Protein AF-A0ABD4B398-F1 (afdb_monomer)

Solvent-accessible surface area (backbone atoms only — not comparable to full-atom values): 11858 Å² total; per-residue (Å²): 134,84,81,81,88,72,76,94,78,77,82,81,67,56,92,34,20,78,73,50,40,63,36,52,53,45,56,73,66,62,52,72,80,24,42,66,38,89,63,76,64,27,59,53,45,55,54,50,56,40,50,41,48,70,75,64,51,57,75,93,76,59,90,63,81,40,45,27,72,65,29,47,50,45,42,63,38,61,32,43,52,38,58,68,44,46,43,23,77,34,45,26,25,38,70,78,73,45,78,38,62,34,34,22,57,55,55,64,47,49,70,50,52,84,50,57,64,42,53,19,44,79,49,72,52,98,75,50,40,29,33,40,30,51,66,94,43,56,86,89,40,78,49,38,58,64,38,30,26,44,67,58,66,78,58,42,50,58,40,62,80,26,60,93,37,64,58,54,36,50,49,49,43,60,74,63,46,48,30,30,46,34,46,40,74,51,62,90,39,82,48,68,37,33,42,30,48,38,62,68,5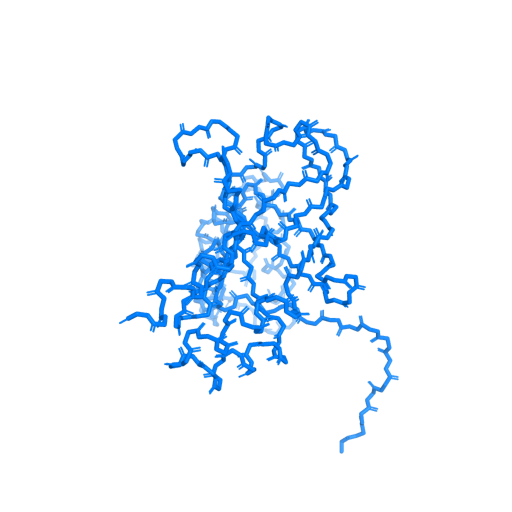9,53,53,50,54,41,58,65,72,75,109

Organism: NCBI:txid1334628

Secondary structure (DSSP, 8-state):
------S--PPPP-TT-TTTHHHHHHHHT--GGGBSS-SHHHHHHHHHHHHHHHHT--GGG---SSB-HHHHHHIIIIIHHHHHH--EEEEEEETTTEEEEEEESSPPPGGGGSSSEEEEEEEE-TT--EEEEESSS-TTSTT---EEEPPPHHHHHHHHHTTT-HHHHHHHHHHH-SEEEEEEEETTEEEEEEEEE-HHHHHHHHHHH--

Foldseek 3Di:
DDDPPDDDDDDFDCCQFPLCPLLVVLVVVCDPLQFPDDDPVLVVLLVVLLVCLLVPHDLVPRDDPGTDPVNNCSSNPRNSVSVLQFQDWWWKAFVVHHIKIWTDRHAQQLLLPPDQEFAWDWDADPSQWIWTWGDPDDPPDSNTDITIIGDDPVLVVQCNVCVVPQLSNLVSCVVGRQKIWIFDQHPNDTDIGIHGHDPVVSVVSNVVRVD

Mean predicted aligned error: 7.4 Å

pLDDT: mean 85.11, std 10.86, range [30.45, 96.0]

Radius of gyration: 20.44 Å; Cα contacts (8 Å, |Δi|>4): 344; chains: 1; bounding box: 50×48×49 Å

Nearest PDB structures (foldseek):
  7bmw-assembly1_A  TM=2.659E-01  e=2.415E+00  Thermochaetoides thermophila DSM 1495
  6bge-assembly1_A  TM=1.948E-01  e=9.190E-01  Helicobacter pylori
  6asq-assembly1_A  TM=1.329E-01  e=9.190E-01  Canis lupus familiaris
  6aom-assembly1_A  TM=1.346E-01  e=1.717E+00  Canis lupus familiaris
  4nh9-assembly1_A  TM=1.236E-01  e=3.208E+00  Homo sapiens

Sequence (211 aa):
MEYAIAHQVFLIQYESVPAIQPLINAILTFDEDCINLRGRAAISAARSYYRDRLSGLPDDEIETDELTLRGRELLSGSISETCRSIGGSYFGMLQGQWPLHLLRREPLPPTAFMEDTIQCEVHGNNFGEWSFSPVDVRRDSDGWFELEFSLPTSIAELVSDSWEDPVAVANIKQQHFSYIDLTGIIGGIRRSVRLELNRQWIEEYIRRRRR

Structure (mmCIF, N/CA/C/O backbone):
data_AF-A0ABD4B398-F1
#
_entry.id   AF-A0ABD4B398-F1
#
loop_
_atom_site.group_PDB
_atom_site.id
_atom_site.type_symbol
_atom_site.label_atom_id
_atom_site.label_alt_id
_atom_site.label_comp_id
_atom_site.label_asym_id
_atom_site.label_entity_id
_atom_site.label_seq_id
_atom_site.pdbx_PDB_ins_code
_atom_site.Cartn_x
_atom_site.Cartn_y
_atom_site.Cartn_z
_atom_site.occupancy
_atom_site.B_iso_or_equiv
_atom_site.auth_seq_id
_atom_site.auth_comp_id
_atom_site.auth_asym_id
_atom_site.auth_atom_id
_atom_site.pdbx_PDB_model_num
ATOM 1 N N . MET A 1 1 ? 12.587 -32.426 -2.549 1.00 34.22 1 MET A N 1
ATOM 2 C CA . MET A 1 1 ? 13.018 -31.029 -2.742 1.00 34.22 1 MET A CA 1
ATOM 3 C C . MET A 1 1 ? 13.238 -30.487 -1.342 1.00 34.22 1 MET A C 1
ATOM 5 O O . MET A 1 1 ? 12.278 -30.361 -0.596 1.00 34.22 1 MET A O 1
ATOM 9 N N . GLU A 1 2 ? 14.499 -30.413 -0.925 1.00 30.45 2 GLU A N 1
ATOM 10 C CA . GLU A 1 2 ? 14.890 -30.061 0.442 1.00 30.45 2 GLU A CA 1
ATOM 11 C C . GLU A 1 2 ? 14.591 -28.584 0.702 1.00 30.45 2 GLU A C 1
ATOM 13 O O . GLU A 1 2 ? 15.004 -27.708 -0.057 1.00 30.45 2 GLU A O 1
ATOM 18 N N . TYR A 1 3 ? 13.824 -28.330 1.759 1.00 34.78 3 TYR A N 1
ATOM 19 C CA . TYR A 1 3 ? 13.490 -26.996 2.233 1.00 34.78 3 TYR A CA 1
ATOM 20 C C . TYR A 1 3 ? 14.757 -26.296 2.732 1.00 34.78 3 TYR A C 1
ATOM 22 O O . TYR A 1 3 ? 15.377 -26.730 3.703 1.00 34.78 3 TYR A O 1
ATOM 30 N N . ALA A 1 4 ? 15.121 -25.186 2.094 1.00 37.56 4 ALA A N 1
ATOM 31 C CA . ALA A 1 4 ? 16.113 -24.267 2.627 1.00 37.56 4 ALA A CA 1
ATOM 32 C C . ALA A 1 4 ? 15.479 -23.465 3.773 1.00 37.56 4 ALA A C 1
ATOM 34 O O . ALA A 1 4 ? 14.799 -22.463 3.561 1.00 37.56 4 ALA A O 1
ATOM 35 N N . ILE A 1 5 ? 15.705 -23.920 5.003 1.00 40.69 5 ILE A N 1
ATOM 36 C CA . ILE A 1 5 ? 15.576 -23.085 6.196 1.00 40.69 5 ILE A CA 1
ATOM 37 C C . ILE A 1 5 ? 16.759 -22.109 6.171 1.00 40.69 5 ILE A C 1
ATOM 39 O O . ILE A 1 5 ? 17.877 -22.480 6.522 1.00 40.69 5 ILE A O 1
ATOM 43 N N . ALA A 1 6 ? 16.531 -20.872 5.725 1.00 39.03 6 ALA A N 1
ATOM 44 C CA . ALA A 1 6 ? 17.485 -19.776 5.879 1.00 39.03 6 ALA A CA 1
ATOM 45 C C . ALA A 1 6 ? 16.771 -18.413 5.868 1.00 39.03 6 ALA A C 1
ATOM 47 O O . ALA A 1 6 ? 16.433 -17.899 4.808 1.00 39.03 6 ALA A O 1
ATOM 48 N N . HIS A 1 7 ? 16.662 -17.817 7.063 1.00 46.25 7 HIS A N 1
ATOM 49 C CA . HIS A 1 7 ? 16.305 -16.420 7.351 1.00 46.25 7 HIS A CA 1
ATOM 50 C C . HIS A 1 7 ? 14.858 -16.022 7.019 1.00 46.25 7 HIS A C 1
ATOM 52 O O . HIS A 1 7 ? 14.254 -16.515 6.079 1.00 46.25 7 HIS A O 1
ATOM 58 N N . GLN A 1 8 ? 14.274 -15.151 7.842 1.00 55.31 8 GLN A N 1
ATOM 59 C CA . GLN A 1 8 ? 12.890 -14.673 7.747 1.00 55.31 8 GLN A CA 1
ATOM 60 C C . GLN A 1 8 ? 12.659 -13.839 6.469 1.00 55.31 8 GLN A C 1
ATOM 62 O O . GLN A 1 8 ? 12.528 -12.619 6.516 1.00 55.31 8 GLN A O 1
ATOM 67 N N . VAL A 1 9 ? 12.653 -14.489 5.306 1.00 61.25 9 VAL A N 1
ATOM 68 C CA . VAL A 1 9 ? 12.272 -13.886 4.031 1.00 61.25 9 VAL A CA 1
ATOM 69 C C . VAL A 1 9 ? 10.751 -13.875 3.984 1.00 61.25 9 VAL A C 1
ATOM 71 O O . VAL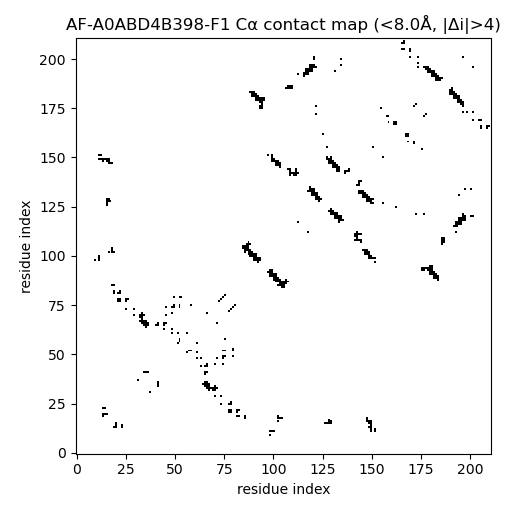 A 1 9 ? 10.117 -14.892 3.714 1.00 61.25 9 VAL A O 1
ATOM 74 N N . PHE A 1 10 ? 10.164 -12.722 4.278 1.00 63.75 10 PHE A N 1
ATOM 75 C CA . PHE A 1 10 ? 8.740 -12.503 4.077 1.00 63.75 10 PHE A CA 1
ATOM 76 C C . PHE A 1 10 ? 8.505 -12.044 2.639 1.00 63.75 10 PHE A C 1
ATOM 78 O O . PHE A 1 10 ? 9.066 -11.041 2.197 1.00 63.75 10 PHE A O 1
ATOM 85 N N . LEU A 1 11 ? 7.681 -12.788 1.905 1.00 70.69 11 LEU A N 1
ATOM 86 C CA . LEU A 1 11 ? 7.202 -12.377 0.591 1.00 70.69 11 LEU A CA 1
ATOM 87 C C . LEU A 1 11 ? 5.911 -11.583 0.786 1.00 70.69 11 LEU A C 1
ATOM 89 O O . LEU A 1 11 ? 4.923 -12.120 1.278 1.00 70.69 11 LEU A O 1
ATOM 93 N N . ILE A 1 12 ? 5.936 -10.303 0.418 1.00 77.62 12 ILE A N 1
ATOM 94 C CA . ILE A 1 12 ? 4.743 -9.455 0.405 1.00 77.62 12 ILE A CA 1
ATOM 95 C C . ILE A 1 12 ? 4.074 -9.628 -0.957 1.00 77.62 12 ILE A C 1
ATOM 97 O O . ILE A 1 12 ? 4.711 -9.427 -1.993 1.00 77.62 12 ILE A O 1
ATOM 101 N N . GLN A 1 13 ? 2.810 -10.037 -0.945 1.00 79.12 13 GLN A N 1
ATOM 102 C CA . GLN A 1 13 ? 1.991 -10.162 -2.145 1.00 79.12 13 GLN A CA 1
ATOM 103 C C . GLN A 1 13 ? 1.316 -8.823 -2.447 1.00 79.12 13 GLN A C 1
ATOM 105 O O . GLN A 1 13 ? 1.008 -8.061 -1.544 1.00 79.12 13 GLN A O 1
ATOM 110 N N . TYR A 1 14 ? 1.091 -8.522 -3.722 1.00 83.44 14 TYR A N 1
ATOM 111 C CA . TYR A 1 14 ? 0.534 -7.230 -4.140 1.00 83.44 14 TYR A CA 1
ATOM 112 C C . TYR A 1 14 ? -0.729 -7.364 -4.998 1.00 83.44 14 TYR A C 1
ATOM 114 O O . TYR A 1 14 ? -1.287 -6.356 -5.413 1.00 83.44 14 TYR A O 1
ATOM 122 N N . GLU A 1 15 ? -1.178 -8.596 -5.252 1.00 79.12 15 GLU A N 1
ATOM 123 C CA . GLU A 1 15 ? -2.251 -8.923 -6.204 1.00 79.12 15 GLU A CA 1
ATOM 124 C C . GLU A 1 15 ? -3.599 -8.266 -5.877 1.00 79.12 15 GLU A C 1
ATOM 126 O O . GLU A 1 15 ? -4.378 -7.993 -6.781 1.00 79.12 15 GLU A O 1
ATOM 131 N N . SER A 1 16 ? -3.854 -7.968 -4.603 1.00 82.06 16 SER A N 1
ATOM 132 C CA . SER A 1 16 ? -5.096 -7.334 -4.151 1.00 82.06 16 SER A CA 1
ATOM 133 C C . SER A 1 16 ? -4.879 -5.921 -3.601 1.00 82.06 16 SER A C 1
ATOM 135 O O . SER A 1 16 ? -5.669 -5.456 -2.785 1.00 82.06 16 SER A O 1
ATOM 137 N N . VAL A 1 17 ? -3.792 -5.238 -3.991 1.00 84.94 17 VAL A N 1
ATOM 138 C CA . VAL A 1 17 ? -3.506 -3.861 -3.550 1.00 84.94 17 VAL A CA 1
ATOM 139 C C . VAL A 1 17 ? -3.816 -2.874 -4.687 1.00 84.94 17 VAL A C 1
ATOM 141 O O . VAL A 1 17 ? -3.029 -2.762 -5.633 1.00 84.94 17 VAL A O 1
ATOM 144 N N . PRO A 1 18 ? -4.932 -2.122 -4.623 1.00 85.31 18 PRO A N 1
ATOM 145 C CA . PRO A 1 18 ? -5.372 -1.267 -5.730 1.00 85.31 18 PRO A CA 1
ATOM 146 C C . PRO A 1 18 ? -4.330 -0.244 -6.202 1.00 85.31 18 PRO A C 1
ATOM 148 O O . PRO A 1 18 ? -4.188 -0.008 -7.404 1.00 85.31 18 PRO A O 1
ATOM 151 N N . ALA A 1 19 ? -3.561 0.345 -5.283 1.00 85.19 19 ALA A N 1
ATOM 152 C CA . ALA A 1 19 ? -2.545 1.352 -5.581 1.00 85.19 19 ALA A CA 1
ATOM 153 C C . ALA A 1 19 ? -1.408 0.838 -6.478 1.00 85.19 19 ALA A C 1
ATOM 155 O O . ALA A 1 19 ? -0.829 1.626 -7.224 1.00 85.19 19 ALA A O 1
ATOM 156 N N . ILE A 1 20 ? -1.088 -0.460 -6.436 1.00 87.06 20 ILE A N 1
ATOM 157 C CA . ILE A 1 20 ? 0.004 -1.057 -7.224 1.00 87.06 20 ILE A CA 1
ATOM 158 C C . ILE A 1 20 ? -0.503 -1.910 -8.391 1.00 87.06 20 ILE A C 1
ATOM 160 O O . ILE A 1 20 ? 0.282 -2.275 -9.266 1.00 87.06 20 ILE A O 1
ATOM 164 N N . GLN A 1 21 ? -1.808 -2.182 -8.468 1.00 86.56 21 GLN A N 1
ATOM 165 C CA . GLN A 1 21 ? -2.388 -2.986 -9.542 1.00 86.56 21 GLN A CA 1
ATOM 166 C C . GLN A 1 21 ? -2.029 -2.499 -10.958 1.00 86.56 21 GLN A C 1
ATOM 168 O O . GLN A 1 21 ? -1.705 -3.341 -11.800 1.00 86.56 21 GLN A O 1
ATOM 173 N N . PRO A 1 22 ? -2.003 -1.183 -11.261 1.00 85.56 22 PRO A N 1
ATOM 174 C CA . PRO A 1 22 ? -1.608 -0.735 -12.594 1.00 85.56 22 PRO A CA 1
ATOM 175 C C . PRO A 1 22 ? -0.150 -1.098 -12.930 1.00 85.56 22 PRO A C 1
ATOM 177 O O . PRO A 1 22 ? 0.150 -1.413 -14.079 1.00 85.56 22 PRO A O 1
ATOM 180 N N . LEU A 1 23 ? 0.736 -1.153 -11.927 1.00 85.75 23 LEU A N 1
ATOM 181 C CA . LEU A 1 23 ? 2.138 -1.537 -12.091 1.00 85.75 23 LEU A CA 1
ATOM 182 C C . LEU A 1 23 ? 2.248 -3.038 -12.359 1.00 85.75 23 LEU A C 1
ATOM 184 O O . LEU A 1 23 ? 2.979 -3.438 -13.260 1.00 85.75 23 LEU A O 1
ATOM 188 N N . ILE A 1 24 ? 1.500 -3.859 -11.614 1.00 86.69 24 ILE A N 1
ATOM 189 C CA . ILE A 1 24 ? 1.425 -5.309 -11.848 1.00 86.69 24 ILE A CA 1
ATOM 190 C C . ILE A 1 24 ? 0.955 -5.577 -13.275 1.00 86.69 24 ILE A C 1
ATOM 192 O O . ILE A 1 24 ? 1.621 -6.298 -14.012 1.00 86.69 24 ILE A O 1
ATOM 196 N N . ASN A 1 25 ? -0.148 -4.953 -13.689 1.00 86.56 25 ASN A N 1
ATOM 197 C CA . ASN A 1 25 ? -0.704 -5.130 -15.028 1.00 86.56 25 ASN A CA 1
ATOM 198 C C . ASN A 1 25 ? 0.306 -4.730 -16.112 1.00 86.56 25 ASN A C 1
ATOM 200 O O . ASN 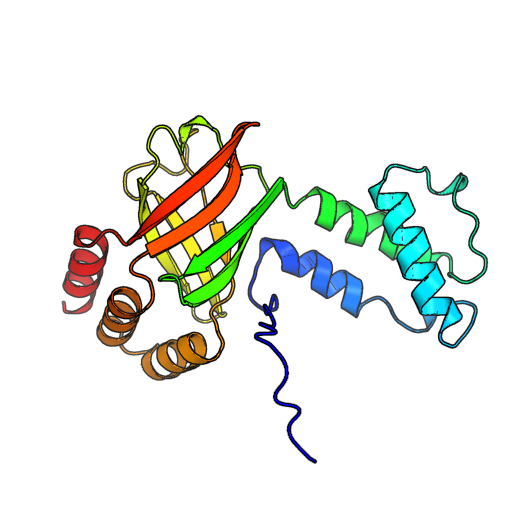A 1 25 ? 0.487 -5.457 -17.087 1.00 86.56 25 ASN A O 1
ATOM 204 N N . ALA A 1 26 ? 1.002 -3.607 -15.930 1.00 82.62 26 ALA A N 1
ATOM 205 C CA . ALA A 1 26 ? 2.006 -3.145 -16.878 1.00 82.62 26 ALA A CA 1
ATOM 206 C C . ALA A 1 26 ? 3.225 -4.086 -16.951 1.00 82.62 26 ALA A C 1
ATOM 208 O O . ALA A 1 26 ? 3.694 -4.387 -18.047 1.00 82.62 26 ALA A O 1
ATOM 209 N N . ILE A 1 27 ? 3.684 -4.628 -15.815 1.00 85.19 27 ILE A N 1
ATOM 210 C CA . ILE A 1 27 ? 4.737 -5.658 -15.770 1.00 85.19 27 ILE A CA 1
ATOM 211 C C . ILE A 1 27 ? 4.283 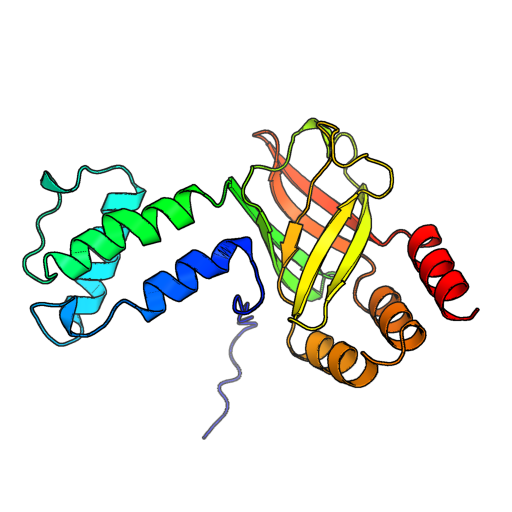-6.937 -16.481 1.00 85.19 27 ILE A C 1
ATOM 213 O O . ILE A 1 27 ? 5.046 -7.500 -17.257 1.00 85.19 27 ILE A O 1
ATOM 217 N N . LEU A 1 28 ? 3.047 -7.390 -16.254 1.00 86.88 28 LEU A N 1
ATOM 218 C CA . LEU A 1 28 ? 2.498 -8.586 -16.903 1.00 86.88 28 LEU A CA 1
ATOM 219 C C . LEU A 1 28 ? 2.291 -8.407 -18.415 1.00 86.88 28 LEU A C 1
ATOM 221 O O . LEU A 1 28 ? 2.240 -9.393 -19.143 1.00 86.88 28 LEU A O 1
ATOM 225 N N . THR A 1 29 ? 2.195 -7.163 -18.888 1.00 88.50 29 THR A N 1
ATOM 226 C CA . THR A 1 29 ? 2.111 -6.825 -20.319 1.00 88.50 29 THR A CA 1
ATOM 227 C C . THR A 1 29 ? 3.495 -6.760 -20.985 1.00 88.50 29 THR A C 1
ATOM 229 O O . THR A 1 29 ? 3.593 -6.693 -22.212 1.00 88.50 29 THR A O 1
ATOM 232 N N . PHE A 1 30 ? 4.571 -6.769 -20.192 1.00 87.56 30 PHE A N 1
ATOM 233 C CA . PHE A 1 30 ? 5.943 -6.774 -20.684 1.00 87.56 30 PHE A CA 1
ATOM 234 C C . PHE A 1 30 ? 6.353 -8.202 -21.076 1.00 87.56 30 PHE A C 1
ATOM 236 O O . PHE A 1 30 ? 6.619 -9.051 -20.225 1.00 87.56 30 PHE A O 1
ATOM 243 N N . ASP A 1 31 ? 6.397 -8.461 -22.379 1.00 87.94 31 ASP A N 1
ATOM 244 C CA . ASP A 1 31 ? 6.587 -9.783 -22.984 1.00 87.94 31 ASP A CA 1
ATOM 245 C C . ASP A 1 31 ? 7.839 -9.846 -23.885 1.00 87.94 31 ASP A C 1
ATOM 247 O O . ASP A 1 31 ? 8.682 -8.946 -23.891 1.00 87.94 31 ASP A O 1
ATOM 251 N N . GLU A 1 32 ? 8.001 -10.939 -24.639 1.00 86.75 32 GLU A N 1
ATOM 252 C CA . GLU A 1 32 ? 9.147 -11.118 -25.542 1.00 86.75 32 GLU A CA 1
ATOM 253 C C . GLU A 1 32 ? 9.206 -10.068 -26.664 1.00 86.75 32 GLU A C 1
ATOM 255 O O . GLU A 1 32 ? 10.302 -9.735 -27.109 1.00 86.75 32 GLU A O 1
ATOM 260 N N . ASP A 1 33 ? 8.073 -9.489 -27.072 1.00 89.44 33 ASP A N 1
ATOM 261 C CA . ASP A 1 33 ? 8.022 -8.441 -28.101 1.00 89.44 33 ASP A CA 1
ATOM 262 C C . ASP A 1 33 ? 8.541 -7.089 -27.578 1.00 89.44 33 ASP A C 1
ATOM 264 O O . ASP A 1 33 ? 8.684 -6.120 -28.329 1.00 89.44 33 ASP A O 1
ATOM 268 N N . CYS A 1 34 ? 8.822 -6.993 -26.278 1.00 88.12 34 CYS A N 1
ATOM 269 C CA . CYS A 1 34 ? 9.428 -5.823 -25.650 1.00 88.12 34 CYS A CA 1
ATOM 270 C C . CYS A 1 34 ? 10.967 -5.839 -25.735 1.00 88.12 34 CYS A C 1
ATOM 272 O O . CYS A 1 34 ? 11.620 -4.865 -25.352 1.00 88.12 34 CYS A O 1
ATOM 274 N N . ILE A 1 35 ? 11.559 -6.934 -26.224 1.00 89.69 35 ILE A N 1
ATOM 275 C CA . ILE A 1 35 ? 12.992 -7.228 -26.134 1.00 89.69 35 ILE A CA 1
ATOM 276 C C . ILE A 1 35 ? 13.559 -7.558 -27.525 1.00 89.69 35 ILE A C 1
ATOM 278 O O . ILE A 1 35 ? 13.087 -8.466 -28.201 1.00 89.69 35 ILE A O 1
ATOM 282 N N . ASN A 1 36 ? 14.641 -6.886 -27.923 1.00 84.31 36 ASN A N 1
ATOM 283 C CA . ASN A 1 36 ? 15.375 -7.193 -29.159 1.00 84.31 36 ASN A CA 1
ATOM 284 C C . ASN A 1 36 ? 16.338 -8.383 -29.002 1.00 84.31 36 ASN A C 1
ATOM 286 O O . ASN A 1 36 ? 16.653 -9.064 -29.977 1.00 84.31 36 ASN A O 1
ATOM 290 N N . LEU A 1 37 ? 16.838 -8.636 -27.786 1.00 79.31 37 LEU A N 1
ATOM 291 C CA . LEU A 1 37 ? 17.914 -9.599 -27.529 1.00 79.31 37 LEU A CA 1
ATOM 292 C C . LEU A 1 37 ? 17.520 -10.593 -26.431 1.00 79.31 37 LEU A C 1
ATOM 294 O O . LEU A 1 37 ? 17.336 -10.210 -25.285 1.00 79.31 37 LEU A O 1
ATOM 298 N N . ARG A 1 38 ? 17.390 -11.886 -26.748 1.00 68.56 38 ARG A N 1
ATOM 299 C CA . ARG A 1 38 ? 16.938 -12.899 -25.772 1.00 68.56 38 ARG A CA 1
ATOM 300 C C . ARG A 1 38 ? 17.993 -13.197 -24.694 1.00 68.56 38 ARG A C 1
ATOM 302 O O . ARG A 1 38 ? 19.193 -13.202 -24.955 1.00 68.56 38 ARG A O 1
ATOM 309 N N . GLY A 1 39 ? 17.536 -13.547 -23.489 1.00 67.25 39 GLY A N 1
ATOM 310 C CA . GLY A 1 39 ? 18.380 -14.040 -22.390 1.00 67.25 39 GLY A CA 1
ATOM 311 C C . GLY A 1 39 ? 18.614 -13.029 -21.260 1.00 67.25 39 GLY A C 1
ATOM 312 O O . GLY A 1 39 ? 17.901 -12.041 -21.124 1.00 67.25 39 GLY A O 1
ATOM 313 N N . ARG A 1 40 ? 19.616 -13.286 -20.402 1.00 67.00 40 ARG A N 1
ATOM 314 C CA . ARG A 1 40 ? 19.880 -12.487 -19.180 1.00 67.00 40 ARG A CA 1
ATOM 315 C C . ARG A 1 40 ? 20.193 -11.008 -19.452 1.00 67.00 40 ARG A C 1
ATOM 317 O O . ARG A 1 40 ? 19.943 -10.178 -18.581 1.00 67.00 40 ARG A O 1
ATOM 324 N N . ALA A 1 41 ? 20.710 -10.688 -20.639 1.00 77.00 41 ALA A N 1
ATOM 325 C CA . ALA A 1 41 ? 20.989 -9.315 -21.057 1.00 77.00 41 ALA A CA 1
ATOM 326 C C . ALA A 1 41 ? 19.708 -8.462 -21.131 1.00 77.00 41 ALA A C 1
ATOM 328 O O . ALA A 1 41 ? 19.712 -7.335 -20.647 1.00 77.00 41 ALA A O 1
ATOM 329 N N 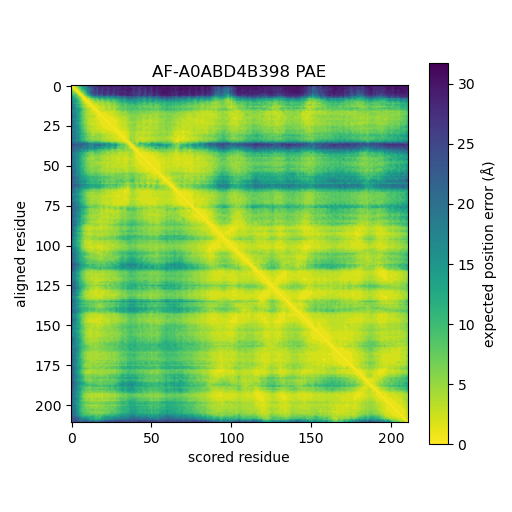. ALA A 1 42 ? 18.592 -9.037 -21.598 1.00 78.25 42 ALA A N 1
ATOM 330 C CA . ALA A 1 42 ? 17.301 -8.355 -21.705 1.00 78.25 42 ALA A CA 1
ATOM 331 C C . ALA A 1 42 ? 16.777 -7.833 -20.366 1.00 78.25 42 ALA A C 1
ATOM 333 O O . ALA A 1 42 ? 16.371 -6.683 -20.237 1.00 78.25 42 ALA A O 1
ATOM 334 N N . ILE A 1 43 ? 16.808 -8.695 -19.344 1.00 81.00 43 ILE A N 1
ATOM 335 C CA . ILE A 1 43 ? 16.307 -8.363 -18.007 1.00 81.00 43 ILE A CA 1
ATOM 336 C C . ILE A 1 43 ? 17.178 -7.271 -17.384 1.00 81.00 43 ILE A C 1
ATOM 338 O O . ILE A 1 43 ? 16.666 -6.362 -16.733 1.00 81.00 43 ILE A O 1
ATOM 342 N N . SER A 1 44 ? 18.497 -7.354 -17.579 1.00 85.94 44 SER A N 1
ATOM 343 C CA . SER A 1 44 ? 19.427 -6.325 -17.115 1.00 85.94 44 SER A CA 1
ATOM 344 C C . SER A 1 44 ? 19.132 -4.977 -17.774 1.00 85.94 44 SER A C 1
ATOM 346 O O . SER A 1 44 ? 18.994 -3.983 -17.063 1.00 85.94 44 SER A O 1
ATOM 348 N N . ALA A 1 45 ? 18.958 -4.960 -19.099 1.00 86.44 45 ALA A N 1
ATOM 349 C CA . ALA A 1 45 ? 18.650 -3.759 -19.869 1.00 86.44 45 ALA A CA 1
ATOM 350 C C . ALA A 1 45 ? 17.314 -3.130 -19.449 1.00 86.44 45 ALA A C 1
ATOM 352 O O . ALA A 1 45 ? 17.294 -1.964 -19.068 1.00 86.44 45 ALA A O 1
ATOM 353 N N . ALA A 1 46 ? 16.231 -3.914 -19.375 1.00 88.00 46 ALA A N 1
ATOM 354 C CA . ALA A 1 46 ? 14.924 -3.443 -18.905 1.00 88.00 46 ALA A CA 1
ATOM 355 C C . ALA A 1 46 ? 15.006 -2.812 -17.506 1.00 88.00 46 ALA A C 1
ATOM 357 O O . ALA A 1 46 ? 14.470 -1.732 -17.265 1.00 88.00 46 ALA A O 1
ATOM 358 N N . ARG A 1 47 ? 15.724 -3.456 -16.575 1.00 87.88 47 ARG A N 1
ATOM 359 C CA . ARG A 1 47 ? 15.899 -2.941 -15.209 1.00 87.88 47 ARG A CA 1
ATOM 360 C C . ARG A 1 47 ? 16.740 -1.671 -15.163 1.00 87.88 47 ARG A C 1
ATOM 362 O O . ARG A 1 47 ? 16.483 -0.838 -14.299 1.00 87.88 47 ARG A O 1
ATOM 369 N N . SER A 1 48 ? 17.780 -1.566 -15.986 1.00 89.19 48 SER A N 1
ATOM 370 C CA . SER A 1 48 ? 18.625 -0.369 -16.060 1.00 89.19 48 SER A CA 1
ATOM 371 C C . SER A 1 48 ? 17.849 0.796 -16.652 1.00 89.19 48 SER A C 1
ATOM 373 O O . SER A 1 48 ? 17.659 1.781 -15.949 1.00 89.19 48 SER A O 1
ATOM 375 N N . TYR A 1 49 ? 17.253 0.602 -17.830 1.00 90.12 49 TYR A N 1
ATOM 376 C CA . TYR A 1 49 ? 16.396 1.589 -18.480 1.00 90.12 49 TYR A CA 1
ATOM 377 C C . TYR A 1 49 ? 15.295 2.092 -17.537 1.00 90.12 49 TYR A C 1
ATOM 379 O O . TYR A 1 49 ? 15.094 3.292 -17.373 1.00 90.12 49 TYR A O 1
ATOM 387 N N . TYR A 1 50 ? 14.623 1.182 -16.829 1.00 87.25 50 TYR A N 1
ATOM 388 C CA . TYR A 1 50 ? 13.594 1.566 -15.870 1.00 87.25 50 TYR A CA 1
ATOM 389 C C . TYR A 1 50 ? 14.128 2.403 -14.697 1.00 87.25 50 TYR A C 1
ATOM 391 O O . TYR A 1 50 ? 13.501 3.385 -14.304 1.00 87.25 50 TYR A O 1
ATOM 399 N N . ARG A 1 51 ? 15.294 2.050 -14.135 1.00 88.00 51 ARG A N 1
ATOM 400 C CA . ARG A 1 51 ? 15.924 2.843 -13.063 1.00 88.00 51 ARG A CA 1
ATOM 401 C C . ARG A 1 51 ? 16.306 4.238 -13.542 1.00 88.00 51 ARG A C 1
ATOM 403 O O . ARG A 1 51 ? 16.098 5.190 -12.796 1.00 88.00 51 ARG A O 1
ATOM 410 N N . ASP A 1 52 ? 16.816 4.348 -14.760 1.00 89.31 52 ASP A N 1
ATOM 411 C CA . ASP A 1 52 ? 17.201 5.623 -15.363 1.00 89.31 52 ASP A CA 1
ATOM 412 C C . ASP A 1 52 ? 15.963 6.507 -15.602 1.00 89.31 52 ASP A C 1
ATOM 414 O O . ASP A 1 52 ? 15.934 7.685 -15.246 1.00 89.31 52 ASP A O 1
ATOM 418 N N . ARG A 1 53 ? 14.851 5.919 -16.054 1.00 87.31 53 ARG A N 1
ATOM 419 C CA . ARG A 1 53 ? 13.562 6.626 -16.166 1.00 87.31 53 ARG A CA 1
ATOM 420 C C . ARG A 1 53 ? 12.982 7.072 -14.824 1.00 87.31 53 ARG A C 1
ATOM 422 O O . ARG A 1 53 ? 12.348 8.131 -14.748 1.00 87.31 53 ARG A O 1
ATOM 429 N N . LEU A 1 54 ? 13.182 6.289 -13.765 1.00 84.44 54 LEU A N 1
ATOM 430 C CA . LEU A 1 54 ? 12.765 6.657 -12.410 1.00 84.44 54 LEU A CA 1
ATOM 431 C C . LEU A 1 54 ? 13.671 7.717 -11.771 1.00 84.44 54 LEU A C 1
ATOM 433 O O . LEU A 1 54 ? 13.181 8.499 -10.959 1.00 84.44 54 LEU A O 1
ATOM 437 N N . SER A 1 55 ? 14.956 7.779 -12.134 1.00 85.38 55 SER A N 1
ATOM 438 C CA . SER A 1 55 ? 15.877 8.824 -11.661 1.00 85.38 55 SER A CA 1
ATOM 439 C C . SER A 1 55 ? 15.646 10.179 -12.340 1.00 85.38 55 SER A C 1
ATOM 441 O O . SER A 1 55 ? 16.154 11.194 -11.866 1.00 85.38 55 SER A O 1
ATOM 443 N N . GLY A 1 56 ? 14.829 10.204 -13.398 1.00 83.75 56 GLY A N 1
ATOM 444 C CA . GLY A 1 56 ? 14.429 11.412 -14.115 1.00 83.75 56 GLY A CA 1
ATOM 445 C C . GLY A 1 56 ? 15.197 11.655 -15.411 1.00 83.75 56 GLY A C 1
ATOM 446 O 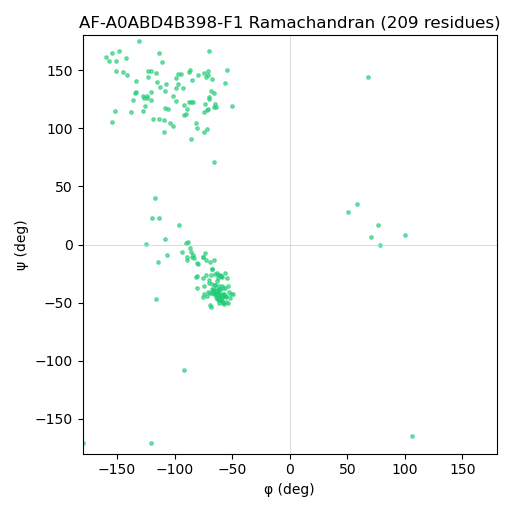O . GLY A 1 56 ? 15.003 12.710 -16.011 1.00 83.75 56 GLY A O 1
ATOM 447 N N . LEU A 1 57 ? 16.027 10.705 -15.862 1.00 85.12 57 LEU A N 1
ATOM 448 C CA . LEU A 1 57 ? 16.731 10.822 -17.139 1.00 85.12 57 LEU A CA 1
ATOM 449 C C . LEU A 1 57 ? 15.735 10.806 -18.309 1.00 85.12 57 LEU A C 1
ATOM 451 O O . LEU A 1 57 ? 14.874 9.917 -18.338 1.00 85.12 57 LEU A O 1
ATOM 455 N N . PRO A 1 58 ? 15.816 11.761 -19.255 1.00 83.19 58 PRO A N 1
ATOM 456 C CA . PRO A 1 58 ? 15.043 11.757 -20.497 1.00 83.19 58 PRO A CA 1
ATOM 457 C C . PRO A 1 58 ? 15.221 10.458 -21.296 1.00 83.19 58 PRO A C 1
ATOM 459 O O . PRO A 1 58 ? 16.250 9.801 -21.199 1.00 83.19 58 PRO A O 1
ATOM 462 N N . ASP A 1 59 ? 14.202 10.056 -22.060 1.00 81.62 59 ASP A N 1
ATOM 463 C CA . ASP A 1 59 ? 14.246 8.799 -22.830 1.00 81.62 59 ASP A CA 1
ATOM 464 C C . ASP A 1 59 ? 15.324 8.820 -23.928 1.00 81.62 59 ASP A C 1
ATOM 466 O O . ASP A 1 59 ? 15.993 7.824 -24.180 1.00 81.62 59 ASP A O 1
ATOM 470 N N . ASP A 1 60 ? 15.541 9.982 -24.537 1.00 81.25 60 ASP A N 1
ATOM 471 C CA . ASP A 1 60 ? 16.542 10.222 -25.576 1.00 81.25 60 ASP A CA 1
ATOM 472 C C . ASP A 1 60 ? 17.991 10.172 -25.070 1.00 81.25 60 ASP A C 1
ATOM 474 O O . ASP A 1 60 ? 18.909 10.030 -25.876 1.00 81.25 60 ASP A O 1
ATOM 478 N N . GLU A 1 61 ? 18.202 10.231 -23.754 1.00 81.62 61 GLU A N 1
ATOM 479 C CA . GLU A 1 61 ? 19.521 10.109 -23.124 1.00 81.62 61 GLU A CA 1
ATOM 480 C C . GLU A 1 61 ? 19.858 8.668 -22.696 1.00 81.62 61 GLU A C 1
ATOM 482 O O . GLU A 1 61 ? 20.979 8.403 -22.260 1.00 81.62 61 GLU A O 1
ATOM 487 N N . ILE A 1 62 ? 18.914 7.723 -22.812 1.00 81.81 62 ILE A N 1
ATOM 488 C CA . ILE A 1 62 ? 19.112 6.333 -22.384 1.00 81.81 62 ILE A CA 1
ATOM 489 C C . ILE A 1 62 ? 19.392 5.452 -23.604 1.00 81.81 62 ILE A C 1
ATOM 491 O O . ILE A 1 62 ? 18.487 5.029 -24.324 1.00 81.81 62 ILE A O 1
ATOM 495 N N . GLU A 1 63 ? 20.665 5.122 -23.811 1.00 76.75 63 GLU A N 1
ATOM 496 C CA . GLU A 1 63 ? 21.077 4.174 -24.846 1.00 76.75 63 GLU A CA 1
ATOM 497 C C . GLU A 1 63 ? 20.680 2.738 -24.459 1.00 76.75 63 GLU A C 1
ATOM 499 O O . GLU A 1 63 ? 21.168 2.183 -23.472 1.00 76.75 63 GLU A O 1
ATOM 504 N N . THR A 1 64 ? 19.792 2.114 -25.240 1.00 79.88 64 THR A N 1
ATOM 505 C CA . THR A 1 64 ? 19.515 0.674 -25.141 1.00 79.88 64 THR A CA 1
ATOM 506 C C . THR A 1 64 ? 19.046 0.105 -26.476 1.00 79.88 64 THR A C 1
ATOM 508 O O . THR A 1 64 ? 17.965 0.421 -26.975 1.00 79.88 64 THR A O 1
ATOM 511 N N . ASP A 1 65 ? 19.863 -0.781 -27.040 1.00 84.12 65 ASP A N 1
ATOM 512 C CA . ASP A 1 65 ? 19.534 -1.532 -28.256 1.00 84.12 65 ASP A CA 1
ATOM 513 C C . ASP A 1 65 ? 18.818 -2.852 -27.925 1.00 84.12 65 ASP A C 1
ATOM 515 O O . ASP A 1 65 ? 18.273 -3.526 -28.799 1.00 84.12 65 ASP A O 1
ATOM 519 N N . GLU A 1 66 ? 18.792 -3.244 -26.652 1.00 88.81 66 GLU A N 1
ATOM 520 C CA . GLU A 1 66 ? 18.216 -4.499 -26.175 1.00 88.81 66 GLU A CA 1
ATOM 521 C C . GLU A 1 66 ? 16.693 -4.446 -26.021 1.00 88.81 66 GLU A C 1
ATOM 523 O O . GLU A 1 66 ? 16.062 -5.502 -25.931 1.00 88.81 66 GLU A O 1
ATOM 528 N N . LEU A 1 67 ? 16.097 -3.250 -26.001 1.00 89.12 67 LEU A N 1
ATOM 529 C CA . LEU A 1 67 ? 14.657 -3.040 -25.858 1.00 89.12 67 LEU A CA 1
ATOM 530 C C . LEU A 1 67 ? 14.024 -2.574 -27.169 1.00 89.12 67 LEU A C 1
ATOM 532 O O . LEU A 1 67 ? 14.540 -1.694 -27.859 1.00 89.12 67 LEU A O 1
ATOM 536 N N . THR A 1 68 ? 12.855 -3.123 -27.495 1.00 90.69 68 THR A N 1
ATOM 537 C CA . THR A 1 68 ? 12.058 -2.606 -28.614 1.00 90.69 68 THR A CA 1
ATOM 538 C C . THR A 1 68 ? 11.477 -1.233 -28.267 1.00 90.69 68 THR A C 1
ATOM 540 O O . THR A 1 68 ? 11.446 -0.820 -27.105 1.00 90.69 68 THR A O 1
ATOM 543 N N . LEU A 1 69 ? 10.958 -0.516 -29.272 1.00 88.94 69 LEU A N 1
ATOM 544 C CA . LEU A 1 69 ? 10.207 0.722 -29.034 1.00 88.94 69 LEU A CA 1
ATOM 545 C C . LEU A 1 69 ? 9.029 0.489 -28.071 1.00 88.94 69 LEU A C 1
ATOM 547 O O . LEU A 1 69 ? 8.895 1.222 -27.100 1.00 88.94 69 LEU A O 1
ATOM 551 N N . ARG A 1 70 ? 8.264 -0.596 -28.265 1.00 89.38 70 ARG A N 1
ATOM 552 C CA . ARG A 1 70 ? 7.170 -0.998 -27.364 1.00 89.38 70 ARG A CA 1
ATOM 553 C C . ARG A 1 70 ? 7.660 -1.206 -25.927 1.00 89.38 70 ARG A C 1
ATOM 555 O O . ARG A 1 70 ? 7.017 -0.743 -24.989 1.00 89.38 70 ARG A O 1
ATOM 562 N N . GLY A 1 71 ? 8.794 -1.888 -25.746 1.00 89.50 71 GLY A N 1
ATOM 563 C CA . GLY A 1 71 ? 9.380 -2.110 -24.421 1.00 89.50 71 GLY A CA 1
ATOM 564 C C . GLY A 1 71 ? 9.760 -0.802 -23.723 1.00 89.50 71 GLY A C 1
ATOM 565 O O . GLY A 1 71 ? 9.450 -0.616 -22.545 1.00 89.50 71 GLY A O 1
ATOM 566 N N . ARG A 1 72 ? 10.367 0.132 -24.465 1.00 89.25 72 ARG A N 1
ATOM 567 C CA . ARG A 1 72 ? 10.697 1.477 -23.972 1.00 89.25 72 ARG A CA 1
ATOM 568 C C . ARG A 1 72 ? 9.454 2.291 -23.626 1.00 89.25 72 ARG A C 1
ATOM 570 O O . ARG A 1 72 ? 9.395 2.862 -22.541 1.00 89.25 72 ARG A O 1
ATOM 577 N N . GLU A 1 73 ? 8.434 2.292 -24.481 1.00 89.31 73 GLU A N 1
ATOM 578 C CA . GLU A 1 73 ? 7.160 2.989 -24.246 1.00 89.31 73 GLU A CA 1
ATOM 579 C C . GLU A 1 73 ? 6.432 2.460 -23.002 1.00 89.31 73 GLU A C 1
ATOM 581 O O . GLU A 1 73 ? 5.950 3.243 -22.181 1.00 89.31 73 GLU A O 1
ATOM 586 N N . LEU A 1 74 ? 6.404 1.138 -22.797 1.00 87.81 74 LEU A N 1
ATOM 587 C CA . LEU A 1 74 ? 5.807 0.539 -21.600 1.00 87.81 74 LEU A CA 1
ATOM 588 C C . LEU A 1 74 ? 6.537 0.965 -20.320 1.00 87.81 74 LEU A C 1
ATOM 590 O O . LEU A 1 74 ? 5.888 1.365 -19.348 1.00 87.81 74 LEU A O 1
ATOM 594 N N . LEU A 1 75 ? 7.874 0.902 -20.322 1.00 87.75 75 LEU A N 1
ATOM 595 C CA . LEU A 1 75 ? 8.703 1.232 -19.159 1.00 87.75 75 LEU A CA 1
ATOM 596 C C . LEU A 1 75 ? 8.710 2.733 -18.848 1.00 87.75 75 LEU A C 1
ATOM 598 O O . LEU A 1 75 ? 8.641 3.112 -17.677 1.00 87.75 75 LEU A O 1
ATOM 602 N N . SER A 1 76 ? 8.783 3.589 -19.867 1.00 86.31 76 SER A N 1
ATOM 603 C CA . SER A 1 76 ? 8.845 5.049 -19.713 1.00 86.31 76 SER A CA 1
ATOM 604 C C . SER A 1 76 ? 7.484 5.707 -19.484 1.00 86.31 76 SER A C 1
ATOM 606 O O . SER A 1 76 ? 7.447 6.755 -18.833 1.00 86.31 76 SER A O 1
ATOM 608 N N . GLY A 1 77 ? 6.408 5.101 -19.991 1.00 83.75 77 GLY A N 1
ATOM 609 C CA . GLY A 1 77 ? 5.023 5.514 -19.796 1.00 83.75 77 GLY A CA 1
ATOM 610 C C . GLY A 1 77 ? 4.404 4.819 -18.587 1.00 83.75 77 GLY A C 1
ATOM 611 O O . GLY A 1 77 ? 4.757 5.115 -17.445 1.00 83.75 77 GLY A O 1
ATOM 612 N N . SER A 1 78 ? 3.500 3.868 -18.844 1.00 78.69 78 SER A N 1
ATOM 613 C CA . SER A 1 78 ? 2.596 3.280 -17.840 1.00 78.69 78 SER A CA 1
ATOM 614 C C . SER A 1 78 ? 3.270 2.806 -16.544 1.00 78.69 78 SER A C 1
ATOM 616 O O . SER A 1 78 ? 2.754 3.069 -15.455 1.00 78.69 78 SER A O 1
ATOM 618 N N . ILE A 1 79 ? 4.434 2.150 -16.634 1.00 82.69 79 ILE A N 1
ATOM 619 C CA . ILE A 1 79 ? 5.151 1.621 -15.465 1.00 82.69 79 ILE A CA 1
ATOM 620 C C . ILE A 1 79 ? 5.706 2.783 -14.624 1.00 82.69 79 ILE A C 1
ATOM 622 O O . ILE A 1 79 ? 5.425 2.874 -13.427 1.00 82.69 79 ILE A O 1
ATOM 626 N N . SER A 1 80 ? 6.441 3.707 -15.252 1.00 83.19 80 SER A N 1
ATOM 627 C CA . SER A 1 80 ? 7.023 4.871 -14.569 1.00 83.19 80 SER A CA 1
ATOM 628 C C . SER A 1 80 ? 5.955 5.802 -13.993 1.00 83.19 80 SER A C 1
ATOM 630 O O . SER A 1 80 ? 6.086 6.262 -12.860 1.00 83.19 80 SER A O 1
ATOM 632 N N . GLU A 1 81 ? 4.887 6.074 -14.743 1.00 83.12 81 GLU A N 1
ATOM 633 C CA . GLU A 1 81 ? 3.759 6.896 -14.291 1.00 83.12 81 GLU A CA 1
ATOM 634 C C . GLU A 1 81 ? 3.061 6.274 -13.085 1.00 83.12 81 GLU A C 1
ATOM 636 O O . GLU A 1 81 ? 2.824 6.967 -12.095 1.00 83.12 81 GLU A O 1
ATOM 641 N N . THR A 1 82 ? 2.811 4.962 -13.115 1.00 81.19 82 THR A N 1
ATOM 642 C CA . THR A 1 82 ? 2.207 4.272 -11.972 1.00 81.19 82 THR A CA 1
ATOM 643 C C . THR A 1 82 ? 3.107 4.352 -10.747 1.00 81.19 82 THR A C 1
ATOM 645 O O . THR A 1 82 ? 2.631 4.692 -9.666 1.00 81.19 82 THR A O 1
ATOM 648 N N . CYS A 1 83 ? 4.411 4.103 -10.887 1.00 82.62 83 CYS A N 1
ATOM 649 C CA . CYS A 1 83 ? 5.324 4.218 -9.753 1.00 82.62 83 CYS A CA 1
ATOM 650 C C . CYS A 1 83 ? 5.379 5.636 -9.181 1.00 82.62 83 CYS A C 1
ATOM 652 O O . CYS A 1 83 ? 5.399 5.787 -7.964 1.00 82.62 83 CYS A O 1
ATOM 654 N N . ARG A 1 84 ? 5.336 6.674 -10.025 1.00 82.44 84 ARG A N 1
ATOM 655 C CA . ARG A 1 84 ? 5.239 8.068 -9.559 1.00 82.44 84 ARG A CA 1
ATOM 656 C C . ARG A 1 84 ? 3.886 8.388 -8.920 1.00 82.44 84 ARG A C 1
ATOM 658 O O . ARG A 1 84 ? 3.823 9.277 -8.079 1.00 82.44 84 ARG A O 1
ATOM 665 N N . SER A 1 85 ? 2.822 7.678 -9.297 1.00 84.06 85 SER A N 1
ATOM 666 C CA . SER A 1 85 ? 1.491 7.835 -8.701 1.00 84.06 85 SER A CA 1
ATOM 667 C C . SER A 1 85 ? 1.379 7.254 -7.289 1.00 84.06 85 SER A C 1
ATOM 669 O O . SER A 1 85 ? 0.410 7.548 -6.599 1.00 84.06 85 SER A O 1
ATOM 671 N N . ILE A 1 86 ? 2.345 6.444 -6.842 1.00 87.38 86 ILE A N 1
ATOM 672 C CA . ILE A 1 86 ? 2.415 5.950 -5.463 1.00 87.38 86 ILE A CA 1
ATOM 673 C C . ILE A 1 86 ? 3.138 7.005 -4.617 1.00 87.38 86 ILE A C 1
ATOM 675 O O . ILE A 1 86 ? 4.362 7.014 -4.504 1.00 87.38 86 ILE A O 1
ATOM 679 N N . GLY A 1 87 ? 2.372 7.923 -4.029 1.00 84.56 87 GLY A N 1
ATOM 680 C CA . GLY A 1 87 ? 2.895 8.989 -3.171 1.00 84.56 87 GLY A CA 1
ATOM 681 C C . GLY A 1 87 ? 3.229 8.557 -1.740 1.00 84.56 87 GLY A C 1
ATOM 682 O O . GLY A 1 87 ? 3.958 9.268 -1.048 1.00 84.56 87 GLY A O 1
ATOM 683 N N . GLY A 1 88 ? 2.725 7.409 -1.279 1.00 88.00 88 GLY A N 1
ATOM 684 C CA . GLY A 1 88 ? 2.990 6.895 0.062 1.00 88.00 88 GLY A CA 1
ATOM 685 C C . GLY A 1 88 ? 3.301 5.404 0.061 1.00 88.00 88 GLY A C 1
ATOM 686 O O . GLY A 1 88 ? 2.512 4.591 -0.416 1.00 88.00 88 GLY A O 1
ATOM 687 N N . SER A 1 89 ? 4.457 5.064 0.626 1.00 89.69 89 SER A N 1
ATOM 688 C CA . SER A 1 89 ? 4.984 3.706 0.749 1.00 89.69 89 SER A CA 1
ATOM 689 C C . SER A 1 89 ? 5.573 3.549 2.147 1.00 89.69 89 SER A C 1
ATOM 691 O O . SER A 1 89 ? 6.527 4.241 2.517 1.00 89.69 89 SER A O 1
ATOM 693 N N . TYR A 1 90 ? 4.955 2.683 2.947 1.00 90.50 90 TYR A N 1
ATOM 694 C CA . TYR A 1 90 ? 5.274 2.528 4.364 1.00 90.50 90 TYR A CA 1
ATOM 695 C C . TYR A 1 90 ? 5.389 1.059 4.721 1.00 90.50 90 TYR A C 1
ATOM 697 O O . TYR A 1 90 ? 4.493 0.270 4.438 1.00 90.50 90 TYR A O 1
ATOM 705 N N . PHE A 1 91 ? 6.474 0.696 5.391 1.00 90.25 91 PHE A N 1
ATOM 706 C CA . PHE A 1 91 ? 6.624 -0.640 5.945 1.00 90.25 91 PHE A CA 1
ATOM 707 C C . PHE A 1 91 ? 6.223 -0.622 7.413 1.00 90.25 91 PHE A C 1
ATOM 709 O O . PHE A 1 91 ? 6.576 0.301 8.155 1.00 90.25 91 PHE A O 1
ATOM 716 N N . GLY A 1 92 ? 5.502 -1.652 7.835 1.00 90.69 92 GLY A N 1
ATOM 717 C CA . GLY A 1 92 ? 5.148 -1.821 9.232 1.00 90.69 92 GLY A CA 1
ATOM 718 C C . GLY A 1 92 ? 5.040 -3.269 9.649 1.00 90.69 92 GLY A C 1
ATOM 719 O O . GLY A 1 92 ? 4.998 -4.167 8.815 1.00 90.69 92 GLY A O 1
ATOM 720 N N . MET A 1 93 ? 4.996 -3.482 10.958 1.00 91.06 93 MET A N 1
ATOM 721 C CA . MET A 1 93 ? 4.855 -4.808 11.554 1.00 91.06 93 MET A CA 1
ATOM 722 C C . MET A 1 93 ? 3.466 -4.943 12.173 1.00 91.06 93 MET A C 1
ATOM 724 O O . MET A 1 93 ? 3.196 -4.366 13.229 1.00 91.06 93 MET A O 1
ATOM 728 N N . LEU A 1 94 ? 2.585 -5.715 11.537 1.00 91.06 94 LEU A N 1
ATOM 729 C CA . LEU A 1 94 ? 1.279 -6.066 12.088 1.00 91.06 94 LEU A CA 1
ATOM 730 C C . LEU A 1 94 ? 1.491 -6.906 13.349 1.00 91.06 94 LEU A C 1
ATOM 732 O O . LEU A 1 94 ? 2.116 -7.972 13.295 1.00 91.06 94 LEU A O 1
ATOM 736 N N . GLN A 1 95 ? 1.026 -6.385 14.485 1.00 89.19 95 GLN A N 1
ATOM 737 C CA . GLN A 1 95 ? 1.206 -6.969 15.818 1.00 89.19 95 GLN A CA 1
ATOM 738 C C . GLN A 1 95 ? 2.666 -7.342 16.151 1.00 89.19 95 GLN A C 1
ATOM 740 O O . GLN A 1 95 ? 2.924 -8.270 16.915 1.00 89.19 95 GLN A O 1
ATOM 745 N N . GLY A 1 96 ? 3.643 -6.649 15.553 1.00 87.38 96 GLY A N 1
ATOM 746 C CA . GLY A 1 96 ? 5.068 -6.954 15.727 1.00 87.38 96 GLY A CA 1
ATOM 747 C C . GLY A 1 96 ? 5.546 -8.257 15.067 1.00 87.38 96 GLY A C 1
ATOM 748 O O . GLY A 1 96 ? 6.694 -8.640 15.273 1.00 87.38 96 GLY A O 1
ATOM 749 N N . GLN A 1 97 ? 4.697 -8.939 14.290 1.00 86.69 97 GLN A N 1
ATOM 750 C CA . GLN A 1 97 ? 4.986 -10.270 13.739 1.00 86.69 97 GLN A CA 1
ATOM 751 C C . GLN A 1 97 ? 5.059 -10.282 12.215 1.00 86.69 97 GLN A C 1
ATOM 753 O O . GLN A 1 97 ? 5.998 -10.848 11.658 1.00 86.69 97 GLN A O 1
ATOM 758 N N . TRP A 1 98 ? 4.093 -9.655 11.542 1.00 87.19 98 TRP A N 1
ATOM 759 C CA . TRP A 1 98 ? 3.956 -9.768 10.090 1.00 87.19 98 TRP A CA 1
ATOM 760 C C . TRP A 1 98 ? 4.346 -8.461 9.405 1.00 87.19 98 TRP A C 1
ATOM 762 O O . TRP A 1 98 ? 3.679 -7.449 9.635 1.00 87.19 98 TRP A O 1
ATOM 772 N N . PRO A 1 99 ? 5.395 -8.442 8.566 1.00 89.12 99 PRO A N 1
ATOM 773 C CA . PRO A 1 99 ? 5.722 -7.251 7.805 1.00 89.12 99 PRO A CA 1
ATOM 774 C C . PRO A 1 99 ? 4.660 -7.016 6.736 1.00 89.12 99 PRO A C 1
ATOM 776 O O . PRO A 1 99 ? 4.380 -7.892 5.918 1.00 89.12 99 PRO A O 1
ATOM 779 N N . LEU A 1 100 ? 4.104 -5.813 6.729 1.00 91.12 100 LEU A N 1
ATOM 780 C CA . LEU A 1 100 ? 3.195 -5.327 5.706 1.00 91.12 100 LEU A CA 1
ATOM 781 C C . LEU A 1 100 ? 3.830 -4.150 4.980 1.00 91.12 100 LEU A C 1
ATOM 783 O O . LEU A 1 100 ? 4.554 -3.344 5.571 1.00 91.12 100 LEU A O 1
ATOM 787 N N . HIS A 1 101 ? 3.503 -4.037 3.699 1.00 92.00 101 HIS A N 1
ATOM 788 C CA . HIS A 1 101 ? 3.741 -2.837 2.921 1.00 92.00 101 HIS A CA 1
ATOM 789 C C . HIS A 1 101 ? 2.399 -2.146 2.714 1.00 92.00 101 HIS A C 1
ATOM 791 O O . HIS A 1 101 ? 1.491 -2.720 2.115 1.00 92.00 101 HIS A O 1
ATOM 797 N N . LEU A 1 102 ? 2.278 -0.939 3.254 1.00 92.69 102 LEU A N 1
ATOM 798 C CA . LEU A 1 102 ? 1.093 -0.114 3.141 1.00 92.69 102 LEU A CA 1
ATOM 799 C C . LEU A 1 102 ? 1.333 0.951 2.081 1.00 92.69 102 LEU A C 1
ATOM 801 O O . LEU A 1 102 ? 2.334 1.675 2.122 1.00 92.69 102 LEU A O 1
ATOM 805 N N . LEU A 1 103 ? 0.403 1.030 1.143 1.00 92.12 103 LEU A N 1
ATOM 806 C CA . LEU A 1 103 ? 0.484 1.857 -0.045 1.00 92.12 103 LEU A CA 1
ATOM 807 C C . LEU A 1 103 ? -0.662 2.856 -0.091 1.00 92.12 103 LEU A C 1
ATOM 809 O O . LEU A 1 103 ? -1.761 2.608 0.400 1.00 92.12 103 LEU A O 1
ATOM 813 N N . ARG A 1 104 ? -0.389 4.003 -0.702 1.00 89.75 104 ARG A N 1
ATOM 814 C CA . ARG A 1 104 ? -1.397 5.000 -1.056 1.00 89.75 104 ARG A CA 1
ATOM 815 C C . ARG A 1 104 ? -0.896 5.886 -2.187 1.00 89.75 104 ARG A C 1
ATOM 817 O O . ARG A 1 104 ? 0.309 6.032 -2.399 1.00 89.75 104 ARG A O 1
ATOM 824 N N . ARG A 1 105 ? -1.835 6.506 -2.901 1.00 85.62 105 ARG A N 1
ATOM 825 C CA . ARG A 1 105 ? -1.528 7.365 -4.058 1.00 85.62 105 ARG A CA 1
ATOM 826 C C . ARG A 1 105 ? -0.919 8.715 -3.688 1.00 85.62 105 ARG A C 1
ATOM 828 O O . ARG A 1 105 ? -0.159 9.298 -4.444 1.00 85.62 105 ARG A O 1
ATOM 835 N N . GLU A 1 106 ? -1.206 9.203 -2.496 1.00 84.88 106 GLU A N 1
ATOM 836 C CA . GLU A 1 106 ? -0.688 10.482 -1.999 1.00 84.88 106 GLU A CA 1
ATOM 837 C C . GLU A 1 106 ? 0.262 10.241 -0.812 1.00 84.88 106 GLU A C 1
ATOM 839 O O . GLU A 1 106 ? 0.244 9.151 -0.261 1.00 84.88 106 GLU A O 1
ATOM 844 N N . PRO A 1 107 ? 1.100 11.183 -0.366 1.00 83.56 107 PRO A N 1
ATOM 845 C CA . PRO A 1 107 ? 1.883 11.019 0.866 1.00 83.56 107 PRO A CA 1
ATOM 846 C C . PRO A 1 107 ? 1.030 11.162 2.134 1.00 83.56 107 PRO A C 1
ATOM 848 O O . PRO A 1 107 ? 0.107 11.973 2.166 1.00 83.56 107 PRO A O 1
ATOM 851 N N . LEU A 1 108 ? 1.371 10.447 3.215 1.00 86.56 108 LEU A N 1
ATOM 852 C CA . LEU A 1 108 ? 0.755 10.641 4.538 1.00 86.56 108 LEU A CA 1
ATOM 853 C C . LEU A 1 108 ? 0.757 12.120 4.958 1.00 86.56 108 LEU A C 1
ATOM 855 O O . LEU A 1 108 ? 1.844 12.700 5.079 1.00 86.56 108 LEU A O 1
ATOM 859 N N . PRO A 1 109 ? -0.424 12.738 5.188 1.00 84.88 109 PRO A N 1
ATOM 860 C CA . PRO A 1 109 ? -0.482 14.140 5.545 1.00 84.88 109 PRO A CA 1
ATOM 861 C C . PRO A 1 109 ? 0.112 14.304 6.949 1.00 84.88 109 PRO A C 1
ATOM 863 O O . PRO A 1 109 ? -0.254 13.553 7.854 1.00 84.88 109 PRO A O 1
ATOM 866 N N . PRO A 1 110 ? 1.024 15.268 7.169 1.00 83.44 110 PRO A N 1
ATOM 867 C CA . PRO A 1 110 ? 1.639 15.476 8.480 1.00 83.44 110 PRO A CA 1
ATOM 868 C C . PRO A 1 110 ? 0.604 15.660 9.599 1.00 83.44 110 PRO A C 1
ATOM 870 O O . PRO A 1 110 ? 0.802 15.193 10.718 1.00 83.44 110 PRO A O 1
ATOM 873 N N . THR A 1 111 ? -0.513 16.312 9.271 1.00 85.88 111 THR A N 1
ATOM 874 C CA . THR A 1 111 ? -1.639 16.624 10.161 1.00 85.88 111 THR A CA 1
ATOM 875 C C . THR A 1 111 ? -2.375 15.391 10.673 1.00 85.88 111 THR A C 1
ATOM 877 O O . THR A 1 111 ? -2.948 15.453 11.756 1.00 85.88 111 THR A O 1
ATOM 880 N N . ALA A 1 112 ? -2.333 14.263 9.957 1.00 82.62 112 ALA A N 1
ATOM 881 C CA . ALA A 1 112 ? -2.923 13.013 10.436 1.00 82.62 112 ALA A CA 1
ATOM 882 C C . ALA A 1 112 ? -2.181 12.434 11.646 1.00 82.62 112 ALA A C 1
ATOM 884 O O . ALA A 1 112 ? -2.751 11.657 12.400 1.00 82.62 112 ALA A O 1
ATOM 885 N N . PHE A 1 113 ? -0.919 12.820 11.847 1.00 83.06 113 PHE A N 1
ATOM 886 C CA . PHE A 1 113 ? -0.031 12.216 12.833 1.00 83.06 113 PHE A CA 1
ATOM 887 C C . PHE A 1 113 ? 0.384 13.229 13.906 1.00 83.06 113 PHE A C 1
ATOM 889 O O . PHE A 1 113 ? 1.539 13.266 14.326 1.00 83.06 113 PHE A O 1
ATOM 896 N N . MET A 1 114 ? -0.539 14.079 14.362 1.00 79.06 114 MET A N 1
ATOM 897 C CA . MET A 1 114 ? -0.293 14.934 15.537 1.00 79.06 114 MET A CA 1
ATOM 898 C C . MET A 1 114 ? 0.017 14.103 16.791 1.00 79.06 114 MET A C 1
ATOM 900 O O . MET A 1 114 ? 0.754 14.549 17.666 1.00 79.06 114 MET A O 1
ATOM 904 N N . GLU A 1 115 ? -0.501 12.878 16.831 1.00 84.56 115 GLU A N 1
ATOM 905 C CA . GLU A 1 115 ? -0.211 11.860 17.831 1.00 84.56 115 GLU A CA 1
ATOM 906 C C . GLU A 1 115 ? 0.587 10.711 17.198 1.00 84.56 115 GLU A C 1
ATOM 908 O O . GLU A 1 115 ? 0.543 10.491 15.984 1.00 84.56 115 GLU A O 1
ATOM 913 N N . ASP A 1 116 ? 1.326 9.965 18.021 1.00 87.69 116 ASP A N 1
ATOM 914 C CA . ASP A 1 116 ? 2.071 8.783 17.567 1.00 87.69 116 ASP A CA 1
ATOM 915 C C . ASP A 1 116 ? 1.208 7.519 17.515 1.00 87.69 116 ASP A C 1
ATOM 917 O O . ASP A 1 116 ? 1.651 6.500 16.992 1.00 87.69 116 ASP A O 1
ATOM 921 N N . THR A 1 117 ? -0.016 7.564 18.045 1.00 92.88 117 THR A N 1
ATOM 922 C CA . THR A 1 117 ? -1.001 6.481 17.949 1.00 92.88 117 THR A CA 1
ATOM 923 C C . THR A 1 117 ? -2.278 7.018 17.325 1.00 92.88 117 THR A C 1
ATOM 925 O O . THR A 1 117 ? -2.818 8.011 17.793 1.00 92.88 117 THR A O 1
ATOM 928 N N . ILE A 1 118 ? -2.768 6.356 16.281 1.00 92.88 118 ILE A N 1
ATOM 929 C CA . ILE A 1 118 ? -3.983 6.739 15.563 1.00 92.88 118 ILE A CA 1
ATOM 930 C C . ILE A 1 118 ? -4.974 5.592 15.637 1.00 92.88 118 ILE A C 1
ATOM 932 O O . ILE A 1 118 ? -4.682 4.475 15.207 1.00 92.88 118 ILE A O 1
ATOM 936 N N . GLN A 1 119 ? -6.170 5.888 16.134 1.00 95.44 119 GLN A N 1
ATOM 937 C CA . GLN A 1 119 ? -7.274 4.938 16.152 1.00 95.44 119 GLN A CA 1
ATOM 938 C C . GLN A 1 119 ? -7.836 4.767 14.738 1.00 95.44 119 GLN A C 1
ATOM 940 O O . GLN A 1 119 ? -8.284 5.726 14.107 1.00 95.44 119 GLN A O 1
ATOM 945 N N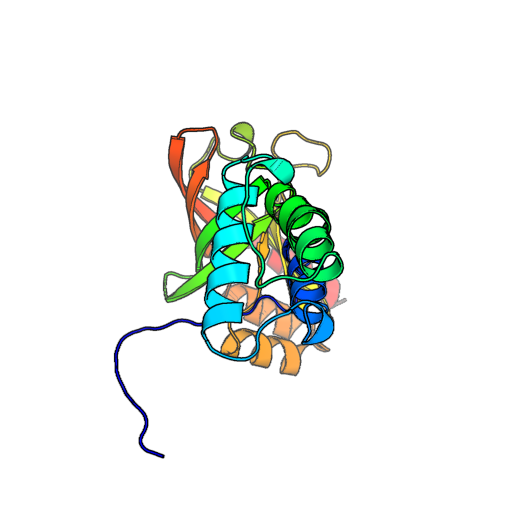 . CYS A 1 120 ? -7.804 3.535 14.244 1.00 95.31 120 CYS A N 1
ATOM 946 C CA . CYS A 1 120 ? -8.152 3.181 12.879 1.00 95.31 120 CYS A CA 1
ATOM 947 C C . CYS A 1 120 ? -9.262 2.130 12.814 1.00 95.31 120 CYS A C 1
ATOM 949 O O . CYS A 1 120 ? -9.390 1.238 13.658 1.00 95.31 120 CYS A O 1
ATOM 951 N N . GLU A 1 121 ? -10.033 2.233 11.743 1.00 95.25 121 GLU A N 1
ATOM 952 C CA . GLU A 1 121 ? -10.898 1.197 11.205 1.00 95.25 121 GLU A CA 1
ATOM 953 C C . GLU A 1 121 ? -10.086 0.311 10.254 1.00 95.25 121 GLU A C 1
ATOM 955 O O . GLU A 1 121 ? -9.135 0.770 9.614 1.00 95.25 121 GLU A O 1
ATOM 960 N N . VAL A 1 122 ? -10.473 -0.963 10.157 1.00 94.50 122 VAL A N 1
ATOM 961 C CA . VAL A 1 122 ? -9.867 -1.921 9.221 1.00 94.50 122 VAL A CA 1
ATOM 962 C C . VAL A 1 122 ? -10.927 -2.411 8.256 1.00 94.50 122 VAL A C 1
ATOM 964 O O . VAL A 1 122 ? -11.807 -3.203 8.616 1.00 94.50 122 VAL A O 1
ATOM 967 N N . HIS A 1 123 ? -10.841 -1.978 7.009 1.00 92.62 123 HIS A N 1
ATOM 968 C CA . HIS A 1 123 ? -11.757 -2.390 5.957 1.00 92.62 123 HIS A CA 1
ATOM 969 C C . HIS A 1 123 ? -11.152 -3.525 5.138 1.00 92.62 123 HIS A C 1
ATOM 971 O O . HIS A 1 123 ? -9.941 -3.633 4.992 1.00 92.62 123 HIS A O 1
ATOM 977 N N . GLY A 1 124 ? -12.030 -4.402 4.666 1.00 90.81 124 GLY A N 1
ATOM 978 C CA . GLY A 1 124 ? -11.701 -5.536 3.817 1.00 90.81 124 GLY A CA 1
ATOM 979 C C . GLY A 1 124 ? -12.907 -5.841 2.937 1.00 90.81 124 GLY A C 1
ATOM 980 O O . GLY A 1 124 ? -14.042 -5.603 3.374 1.00 90.81 124 GLY A O 1
ATOM 981 N N . ASN A 1 125 ? -12.686 -6.359 1.733 1.00 88.19 125 ASN A N 1
ATOM 982 C CA . ASN A 1 125 ? -13.749 -6.822 0.839 1.00 88.19 125 ASN A CA 1
ATOM 983 C C . ASN A 1 125 ? -13.468 -8.227 0.273 1.00 88.19 125 ASN A C 1
ATOM 985 O O . ASN A 1 125 ? -12.402 -8.803 0.489 1.00 88.19 125 ASN A O 1
ATOM 989 N N . ASN A 1 126 ? -14.436 -8.771 -0.470 1.00 81.81 126 ASN A N 1
ATOM 990 C CA . ASN A 1 126 ? -14.362 -10.112 -1.058 1.00 81.81 126 ASN A CA 1
ATOM 991 C C . ASN A 1 126 ? -13.263 -10.249 -2.131 1.00 81.81 126 ASN A C 1
ATOM 993 O O . ASN A 1 126 ? -12.971 -11.364 -2.549 1.00 81.81 126 ASN A O 1
ATOM 997 N N . PHE A 1 127 ? -12.698 -9.138 -2.612 1.00 82.31 127 PHE A N 1
ATOM 998 C CA . PHE A 1 127 ? -11.616 -9.119 -3.600 1.00 82.31 127 PHE A CA 1
ATOM 999 C C . PHE A 1 127 ? -10.227 -9.143 -2.943 1.00 82.31 127 PHE A C 1
ATOM 1001 O O . PHE A 1 127 ? -9.212 -9.114 -3.637 1.00 82.31 127 PHE A O 1
ATOM 1008 N N . GLY A 1 128 ? -10.170 -9.205 -1.608 1.00 84.00 128 GLY A N 1
ATOM 1009 C CA . GLY A 1 128 ? -8.917 -9.186 -0.863 1.00 84.00 128 GLY A CA 1
ATOM 1010 C C . GLY A 1 128 ? -8.298 -7.794 -0.761 1.00 84.00 128 GLY A C 1
ATOM 1011 O O . GLY A 1 128 ? -7.120 -7.697 -0.432 1.00 84.00 128 GLY A O 1
ATOM 1012 N N . GLU A 1 129 ? -9.057 -6.730 -1.028 1.00 91.12 129 GLU A N 1
ATOM 1013 C CA . GLU A 1 129 ? -8.589 -5.354 -0.858 1.00 91.12 129 GLU A CA 1
ATOM 1014 C C . GLU A 1 129 ? -8.776 -4.948 0.604 1.00 91.12 129 GLU A C 1
ATOM 1016 O O . GLU A 1 129 ? -9.895 -5.002 1.129 1.00 91.12 129 GLU A O 1
ATOM 1021 N N . TRP A 1 130 ? -7.685 -4.551 1.263 1.00 93.00 130 TRP A N 1
ATOM 1022 C CA . TRP A 1 130 ? -7.687 -4.152 2.669 1.00 93.00 130 TRP A CA 1
ATOM 1023 C C . TRP A 1 130 ? -7.142 -2.754 2.857 1.00 93.00 130 TRP A C 1
ATOM 1025 O O . TRP A 1 130 ? -6.185 -2.359 2.192 1.00 93.00 130 TRP A O 1
ATOM 1035 N N . SER A 1 131 ? -7.724 -2.025 3.807 1.00 94.94 131 SER A N 1
ATOM 1036 C CA . SER A 1 131 ? -7.257 -0.691 4.153 1.00 94.94 131 SER A CA 1
ATOM 1037 C C . SER A 1 131 ? -7.382 -0.363 5.638 1.00 94.94 131 SER A C 1
ATOM 1039 O O . SER A 1 131 ? -8.277 -0.845 6.339 1.00 94.94 131 SER A O 1
ATOM 1041 N N . PHE A 1 132 ? -6.450 0.461 6.120 1.00 95.19 132 PHE A N 1
ATOM 1042 C CA . PHE A 1 132 ? -6.571 1.190 7.381 1.00 95.19 132 PHE A CA 1
ATOM 1043 C C . PHE A 1 132 ? -7.029 2.622 7.100 1.00 95.19 132 PHE A C 1
ATOM 1045 O O . PHE A 1 132 ? -6.452 3.292 6.240 1.00 95.19 132 PHE A O 1
ATOM 1052 N N . SER A 1 133 ? -7.995 3.115 7.874 1.00 95.06 133 SER A N 1
ATOM 1053 C CA . SER A 1 133 ? -8.420 4.521 7.842 1.00 95.06 133 SER A CA 1
ATOM 1054 C C . SER A 1 133 ? -8.731 5.046 9.246 1.00 95.06 133 SER A C 1
ATOM 1056 O O . SER A 1 133 ? -9.233 4.280 10.065 1.00 95.06 133 SER A O 1
ATOM 1058 N N . PRO A 1 134 ? -8.476 6.328 9.555 1.00 94.75 134 PRO A N 1
ATOM 1059 C CA . PRO A 1 134 ? -8.738 6.894 10.877 1.00 94.75 134 PRO A CA 1
ATOM 1060 C C . PRO A 1 134 ? -10.244 6.962 11.18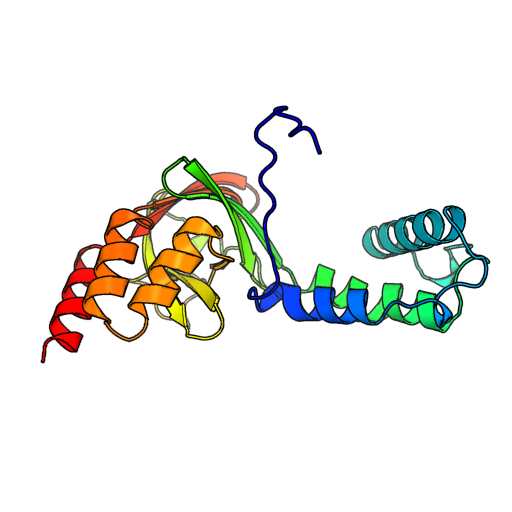2 1.00 94.75 134 PRO A C 1
ATOM 1062 O O . PRO A 1 134 ? -11.041 7.280 10.302 1.00 94.75 134 PRO A O 1
ATOM 1065 N N . VAL A 1 135 ? -10.625 6.695 12.436 1.00 92.06 135 VAL A N 1
ATOM 1066 C CA . VAL A 1 135 ? -12.038 6.646 12.884 1.00 92.06 135 VAL A CA 1
ATOM 1067 C C . VAL A 1 135 ? -12.643 8.043 13.018 1.00 92.06 135 VAL A C 1
ATOM 1069 O O . VAL A 1 135 ? -13.750 8.303 12.556 1.00 92.06 135 VAL A O 1
ATOM 1072 N N . ASP A 1 136 ? -11.903 8.964 13.636 1.00 86.56 136 ASP A N 1
ATOM 1073 C CA . ASP A 1 136 ? -12.426 10.272 14.054 1.00 86.56 136 ASP A CA 1
ATOM 1074 C C . ASP A 1 136 ? -12.143 11.391 13.042 1.00 86.56 136 ASP A C 1
ATOM 1076 O O . ASP A 1 136 ? -12.239 12.580 13.356 1.00 86.56 136 ASP A O 1
ATOM 1080 N N . VAL A 1 137 ? -11.789 11.028 11.807 1.00 90.25 137 VAL A N 1
ATOM 1081 C CA . VAL A 1 137 ? -11.441 11.989 10.758 1.00 90.25 137 VAL A CA 1
ATOM 1082 C C . VAL A 1 137 ? -12.327 11.778 9.540 1.00 90.25 137 VAL A C 1
ATOM 1084 O O . VAL A 1 137 ? -12.427 10.685 8.988 1.00 90.25 137 VAL A O 1
ATOM 1087 N N . ARG A 1 138 ? -12.992 12.849 9.101 1.00 89.94 138 ARG A N 1
ATOM 1088 C CA . ARG A 1 138 ? -13.875 12.803 7.930 1.00 89.94 138 ARG A CA 1
ATOM 1089 C C . ARG A 1 138 ? -13.058 12.689 6.646 1.00 89.94 138 ARG A C 1
ATOM 1091 O O . ARG A 1 138 ? -12.019 13.324 6.540 1.00 89.94 138 ARG A O 1
ATOM 1098 N N . ARG A 1 139 ? -13.568 11.950 5.654 1.00 88.94 139 ARG A N 1
ATOM 1099 C CA . ARG A 1 139 ? -12.885 11.686 4.368 1.00 88.94 139 ARG A CA 1
ATOM 1100 C C . ARG A 1 139 ? -12.433 12.934 3.606 1.00 88.94 139 ARG A C 1
ATOM 1102 O O . ARG A 1 139 ? -11.475 12.874 2.852 1.00 88.94 139 ARG A O 1
ATOM 1109 N N . ASP A 1 140 ? -13.144 14.038 3.781 1.00 88.81 140 ASP A N 1
ATOM 1110 C CA . ASP A 1 140 ? -12.891 15.335 3.156 1.00 88.81 140 ASP A CA 1
ATOM 1111 C C . ASP A 1 140 ? -11.931 16.232 3.961 1.00 88.81 140 ASP A C 1
ATOM 1113 O O . ASP A 1 140 ? -11.691 17.372 3.576 1.00 88.81 140 ASP A O 1
ATOM 1117 N N . SER A 1 141 ? -11.396 15.744 5.082 1.00 90.06 141 SER A N 1
ATOM 1118 C CA . SER A 1 141 ? -10.476 16.484 5.946 1.00 90.06 141 SER A CA 1
ATOM 1119 C C . SER A 1 141 ? -9.013 16.197 5.612 1.00 90.06 141 SER A C 1
ATOM 1121 O O . SER A 1 141 ? -8.644 15.061 5.328 1.00 90.06 141 SER A O 1
ATOM 1123 N N . ASP A 1 142 ? -8.156 17.206 5.779 1.00 86.06 142 ASP A N 1
ATOM 1124 C CA . ASP A 1 142 ? -6.702 17.119 5.573 1.00 86.06 142 ASP A CA 1
ATOM 1125 C C . ASP A 1 142 ? -6.005 16.027 6.404 1.00 86.06 142 ASP A C 1
ATOM 1127 O O . ASP A 1 142 ? -4.913 15.586 6.054 1.00 86.06 142 ASP A O 1
ATOM 1131 N N . GLY A 1 143 ? -6.587 15.614 7.535 1.00 88.50 143 GLY A N 1
ATOM 1132 C CA . GLY A 1 143 ? -6.043 14.549 8.384 1.00 88.50 143 GLY A CA 1
ATOM 1133 C C . GLY A 1 143 ? -6.473 13.141 7.968 1.00 88.50 143 GLY A C 1
ATOM 1134 O O . GLY A 1 143 ? -6.085 12.168 8.613 1.00 88.50 143 GLY A O 1
ATOM 1135 N N . TRP A 1 144 ? -7.326 13.010 6.953 1.00 92.88 144 TRP A N 1
ATOM 1136 C CA . TRP A 1 144 ? -7.816 11.710 6.527 1.00 92.88 144 TRP A CA 1
ATOM 1137 C C . TRP A 1 144 ? -6.791 10.996 5.654 1.00 92.88 144 TRP A C 1
ATOM 1139 O O . TRP A 1 144 ? -6.047 11.600 4.881 1.00 92.88 144 TRP A O 1
ATOM 1149 N N . PHE A 1 145 ? -6.754 9.676 5.777 1.00 92.94 145 PHE A N 1
ATOM 1150 C CA . PHE A 1 145 ? -5.966 8.829 4.903 1.00 92.94 145 PHE A CA 1
ATOM 1151 C C . PHE A 1 145 ? -6.605 7.453 4.770 1.00 92.94 145 PHE A C 1
ATOM 1153 O O . PHE A 1 145 ? -7.323 6.990 5.655 1.00 92.94 145 PHE A O 1
ATOM 1160 N N . GLU A 1 146 ? -6.258 6.779 3.685 1.00 94.12 146 GLU A N 1
ATOM 1161 C CA . GLU A 1 146 ? -6.492 5.357 3.499 1.00 94.12 146 GLU A CA 1
ATOM 1162 C C . GLU A 1 146 ? -5.155 4.711 3.139 1.00 94.12 146 GLU A C 1
ATOM 1164 O O . GLU A 1 146 ? -4.442 5.194 2.258 1.00 94.12 146 GLU A O 1
ATOM 1169 N N . LEU A 1 147 ? -4.770 3.685 3.893 1.00 93.81 147 LEU A N 1
ATOM 1170 C CA . LEU A 1 147 ? -3.540 2.931 3.683 1.00 93.81 147 LEU A CA 1
ATOM 1171 C C . LEU A 1 147 ? -3.899 1.515 3.266 1.00 93.81 147 LEU A C 1
ATOM 1173 O O . LEU A 1 147 ? -4.375 0.732 4.086 1.00 93.81 147 LEU A O 1
ATOM 1177 N N . GLU A 1 148 ? -3.667 1.213 1.997 1.00 94.19 148 GLU A N 1
ATOM 1178 C CA . GLU A 1 148 ? -4.006 -0.055 1.365 1.00 94.19 148 GLU A CA 1
ATOM 1179 C C . GLU A 1 148 ? -2.908 -1.091 1.601 1.00 94.19 148 GLU A C 1
ATOM 1181 O O . GLU A 1 148 ? -1.720 -0.765 1.570 1.00 94.19 148 GLU A O 1
ATOM 1186 N N . PHE A 1 149 ? -3.282 -2.347 1.820 1.00 92.75 149 PHE A N 1
ATOM 1187 C CA . PHE A 1 149 ? -2.326 -3.424 2.062 1.00 92.75 149 PHE A CA 1
ATOM 1188 C C . PHE A 1 149 ? -2.889 -4.791 1.674 1.00 92.75 149 PHE A C 1
ATOM 1190 O O . PHE A 1 149 ? -4.090 -4.972 1.495 1.00 92.75 149 PHE A O 1
ATOM 1197 N N . SER A 1 150 ? -1.998 -5.773 1.570 1.00 90.50 150 SER A N 1
ATOM 1198 C CA . SER A 1 150 ? -2.340 -7.185 1.409 1.00 90.50 150 SER A CA 1
ATOM 1199 C C . SER A 1 150 ? -2.271 -7.908 2.750 1.00 90.50 150 SER A C 1
ATOM 1201 O O . SER A 1 150 ? -1.334 -7.683 3.525 1.00 90.50 150 SER A O 1
ATOM 1203 N N . LEU A 1 151 ? -3.175 -8.853 2.997 1.00 88.56 151 LEU A N 1
ATOM 1204 C CA . LEU A 1 151 ? -3.042 -9.736 4.153 1.00 88.56 151 LEU A CA 1
ATOM 1205 C C . LEU A 1 1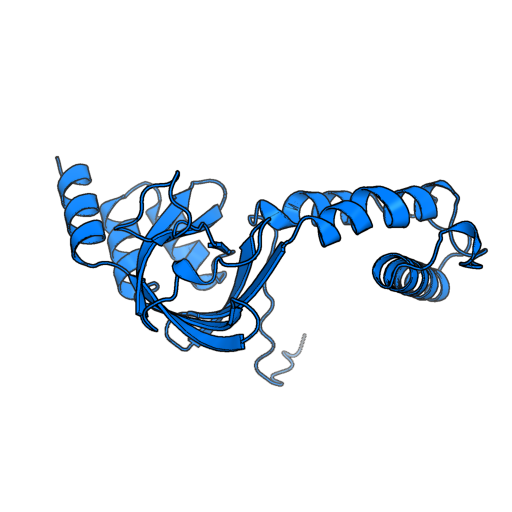51 ? -1.886 -10.729 3.983 1.00 88.56 151 LEU A C 1
ATOM 1207 O O . LEU A 1 151 ? -1.669 -11.231 2.880 1.00 88.56 151 LEU A O 1
ATOM 1211 N N . PRO A 1 152 ? -1.194 -11.098 5.075 1.00 86.50 152 PRO A N 1
ATOM 1212 C CA . PRO A 1 152 ? -0.401 -12.318 5.105 1.00 86.50 152 PRO A CA 1
ATOM 1213 C C . PRO A 1 152 ? -1.288 -13.515 4.755 1.00 86.50 152 PRO A C 1
ATOM 1215 O O . PRO A 1 152 ? -2.413 -13.600 5.248 1.00 86.50 152 PRO A O 1
ATOM 1218 N N . THR A 1 153 ? -0.779 -14.452 3.954 1.00 84.38 153 THR A N 1
ATOM 1219 C CA . THR A 1 153 ? -1.552 -15.592 3.430 1.00 84.38 153 THR A CA 1
ATOM 1220 C C . THR A 1 153 ? -2.292 -16.362 4.527 1.00 84.38 153 THR A C 1
ATOM 1222 O O . THR A 1 153 ? -3.476 -16.632 4.386 1.00 84.38 153 THR A O 1
ATOM 1225 N N . SER A 1 154 ? -1.648 -16.600 5.673 1.00 85.12 154 SER A N 1
ATOM 1226 C CA . SER A 1 154 ? -2.265 -17.277 6.822 1.00 85.12 154 SER A CA 1
ATOM 1227 C C . SER A 1 154 ? -3.477 -16.538 7.399 1.00 85.12 154 SER A C 1
ATOM 1229 O O . SER A 1 154 ? -4.423 -17.169 7.850 1.00 85.12 154 SER A O 1
ATOM 1231 N N . ILE A 1 155 ? -3.468 -15.202 7.400 1.00 88.25 155 ILE A N 1
ATOM 1232 C CA . ILE A 1 155 ? -4.601 -14.391 7.868 1.00 88.25 155 ILE A CA 1
ATOM 1233 C C . ILE A 1 155 ? -5.660 -14.294 6.764 1.00 88.25 155 ILE A C 1
ATOM 1235 O O . ILE A 1 155 ? -6.853 -14.333 7.056 1.00 88.25 155 ILE A O 1
ATOM 1239 N N . ALA A 1 156 ? -5.234 -14.198 5.501 1.00 87.75 156 ALA A N 1
ATOM 1240 C CA . ALA A 1 156 ? -6.126 -14.178 4.346 1.00 87.75 156 ALA A CA 1
ATOM 1241 C C . ALA A 1 156 ? -6.999 -15.439 4.281 1.00 87.75 156 ALA A C 1
ATOM 1243 O O . ALA A 1 156 ? -8.208 -15.325 4.096 1.00 87.75 156 ALA A O 1
ATOM 1244 N N . GLU A 1 157 ? -6.404 -16.615 4.504 1.00 88.94 157 GLU A N 1
ATOM 1245 C CA . GLU A 1 157 ? -7.102 -17.906 4.562 1.00 88.94 157 GLU A CA 1
ATOM 1246 C C . GLU A 1 157 ? -8.177 -17.914 5.657 1.00 88.94 157 GLU A C 1
ATOM 1248 O O . GLU A 1 157 ? -9.339 -18.187 5.369 1.00 88.94 157 GLU A O 1
ATOM 1253 N N . LEU A 1 158 ? -7.836 -17.490 6.882 1.00 89.81 158 LEU A N 1
ATOM 1254 C CA . LEU A 1 158 ? -8.797 -17.413 7.993 1.00 89.81 158 LEU A CA 1
ATOM 1255 C C . LEU A 1 158 ? -9.994 -16.511 7.669 1.00 89.81 158 LEU A C 1
ATOM 1257 O O . LEU A 1 158 ? -11.137 -16.843 7.992 1.00 89.81 158 LEU A O 1
ATOM 1261 N N . VAL A 1 159 ? -9.733 -15.353 7.054 1.00 90.31 159 VAL A N 1
ATOM 1262 C CA . VAL A 1 159 ? -10.797 -14.420 6.668 1.00 90.31 159 VAL A CA 1
ATOM 1263 C C . VAL A 1 159 ? -11.640 -14.989 5.530 1.00 90.31 159 VAL A C 1
ATOM 1265 O O . VAL A 1 159 ? -12.861 -14.865 5.582 1.00 90.31 159 VAL A O 1
ATOM 1268 N N . SER A 1 160 ? -11.014 -15.619 4.535 1.00 88.62 160 SER A N 1
ATOM 1269 C CA . SER A 1 160 ? -11.702 -16.248 3.405 1.00 88.62 160 SER A CA 1
ATOM 1270 C C . SER A 1 160 ? -12.658 -17.345 3.876 1.00 88.62 160 SER A C 1
ATOM 1272 O O . SER A 1 160 ? -13.827 -17.338 3.498 1.00 88.62 160 SER A O 1
ATOM 1274 N N . ASP A 1 161 ? -12.197 -18.227 4.766 1.00 90.50 161 ASP A N 1
ATOM 1275 C CA . ASP A 1 161 ? -12.999 -19.325 5.324 1.00 90.50 161 ASP A CA 1
ATOM 1276 C C . ASP A 1 161 ? -14.201 -18.829 6.140 1.00 90.50 161 ASP A C 1
ATOM 1278 O O . ASP A 1 161 ? -15.199 -19.531 6.294 1.00 90.50 161 ASP A O 1
ATOM 1282 N N . SER A 1 162 ? -14.110 -17.605 6.662 1.00 91.38 162 SER A N 1
ATOM 1283 C CA . SER A 1 162 ? -15.113 -17.002 7.541 1.00 91.38 162 SER A CA 1
ATOM 1284 C C . SER A 1 162 ? -15.914 -15.883 6.878 1.00 91.38 162 SER A C 1
ATOM 1286 O O . SER A 1 162 ? -16.699 -15.229 7.560 1.00 91.38 162 SER A O 1
ATOM 1288 N N . TRP A 1 163 ? -15.723 -15.619 5.581 1.00 88.94 163 TRP A N 1
ATOM 1289 C CA . TRP A 1 163 ? -16.192 -14.383 4.942 1.00 88.94 163 TRP A CA 1
ATOM 1290 C C . TRP A 1 163 ? -17.709 -14.163 5.050 1.00 88.94 163 TRP A C 1
ATOM 1292 O O . TRP A 1 163 ? -18.178 -13.036 5.223 1.00 88.94 163 TRP A O 1
ATOM 1302 N N . GLU A 1 164 ? -18.478 -15.251 4.987 1.00 89.62 164 GLU A N 1
ATOM 1303 C CA . GLU A 1 164 ? -19.941 -15.233 5.093 1.00 89.62 164 GLU A CA 1
ATOM 1304 C C . GLU A 1 164 ? -20.458 -15.012 6.525 1.00 89.62 164 GLU A C 1
ATOM 1306 O O . GLU A 1 164 ? -21.645 -14.737 6.704 1.00 89.62 164 GLU A O 1
ATOM 1311 N N . ASP A 1 165 ? -19.588 -15.080 7.539 1.00 91.50 165 ASP A N 1
ATOM 1312 C CA . ASP A 1 165 ? -19.896 -14.775 8.936 1.00 91.50 165 ASP A CA 1
ATOM 1313 C C . ASP A 1 165 ? -19.216 -13.453 9.356 1.00 91.50 165 ASP A C 1
ATOM 1315 O O . ASP A 1 165 ? -18.051 -13.427 9.774 1.00 91.50 165 ASP A O 1
ATOM 1319 N N . PRO A 1 166 ? -19.949 -12.321 9.325 1.00 88.38 166 PRO A N 1
ATOM 1320 C CA . PRO A 1 166 ? -19.403 -11.025 9.714 1.00 88.38 166 PRO A CA 1
ATOM 1321 C C . PRO A 1 166 ? -18.886 -10.981 11.156 1.00 88.38 166 PRO A C 1
ATOM 1323 O O . PRO A 1 166 ? -18.002 -10.180 11.466 1.00 88.38 166 PRO A O 1
ATOM 1326 N N . VAL A 1 167 ? -19.433 -11.802 12.059 1.00 91.00 167 VAL A N 1
ATOM 1327 C CA . VAL A 1 167 ? -18.980 -11.864 13.453 1.00 91.00 167 VAL A CA 1
ATOM 1328 C C . VAL A 1 167 ? -17.646 -12.597 13.528 1.00 91.00 167 VAL A C 1
ATOM 1330 O O . VAL A 1 167 ? -16.744 -12.124 14.220 1.00 91.00 167 VAL A O 1
ATOM 1333 N N . ALA A 1 168 ? -17.485 -13.697 12.791 1.00 91.88 168 ALA A N 1
ATOM 1334 C CA . ALA A 1 168 ? -16.207 -14.394 12.680 1.00 91.88 168 ALA A CA 1
ATOM 1335 C C . ALA A 1 168 ? -15.123 -13.494 12.065 1.00 91.88 168 ALA A C 1
ATOM 1337 O O . ALA A 1 168 ? -14.063 -13.332 12.671 1.00 91.88 168 ALA A O 1
ATOM 1338 N N . VAL A 1 169 ? -15.412 -12.798 10.957 1.00 90.31 169 VAL A N 1
ATOM 1339 C CA . VAL A 1 169 ? -14.481 -11.821 10.352 1.00 90.31 169 VAL A CA 1
ATOM 1340 C C . VAL A 1 169 ? -14.096 -10.726 11.348 1.00 90.31 169 VAL A C 1
ATOM 1342 O O . VAL A 1 169 ? -12.926 -10.360 11.455 1.00 90.31 169 VAL A O 1
ATOM 1345 N N . ALA A 1 170 ? -15.050 -10.202 12.117 1.00 90.25 170 ALA A N 1
ATOM 1346 C CA . ALA A 1 170 ? -14.763 -9.181 13.121 1.00 90.25 170 ALA A CA 1
ATOM 1347 C C . ALA A 1 170 ? -13.913 -9.698 14.292 1.00 90.25 170 ALA A C 1
ATOM 1349 O O . ALA A 1 170 ? -13.086 -8.957 14.829 1.00 90.25 170 ALA A O 1
ATOM 1350 N N . ASN A 1 171 ? -14.092 -10.958 14.689 1.00 90.69 171 ASN A N 1
ATOM 1351 C CA . ASN A 1 171 ? -13.252 -11.597 15.699 1.00 90.69 171 ASN A CA 1
ATOM 1352 C C . ASN A 1 171 ? -11.823 -11.796 15.178 1.00 90.69 171 ASN A C 1
ATOM 1354 O O . ASN A 1 171 ? -10.875 -11.480 15.894 1.00 90.69 171 ASN A O 1
ATOM 1358 N N . ILE A 1 172 ? -11.665 -12.222 13.920 1.00 91.75 172 ILE A N 1
ATOM 1359 C CA . ILE A 1 172 ? -10.356 -12.310 13.256 1.00 91.75 172 ILE A CA 1
ATOM 1360 C C . ILE A 1 172 ? -9.694 -10.925 13.219 1.00 91.75 172 ILE A C 1
ATOM 1362 O O . ILE A 1 172 ? -8.527 -10.799 13.590 1.00 91.75 172 ILE A O 1
ATOM 1366 N N . LYS A 1 173 ? -10.447 -9.865 12.878 1.00 91.25 173 LYS A N 1
ATOM 1367 C CA . LYS A 1 173 ? -9.968 -8.472 12.945 1.00 91.25 173 LYS A CA 1
ATOM 1368 C C . LYS A 1 173 ? -9.411 -8.122 14.326 1.00 91.25 173 LYS A C 1
ATOM 1370 O O . LYS A 1 173 ? -8.285 -7.652 14.435 1.00 91.25 173 LYS A O 1
ATOM 1375 N N . GLN A 1 174 ? -10.151 -8.406 15.394 1.00 90.38 174 GLN A N 1
ATOM 1376 C CA . GLN A 1 174 ? -9.687 -8.127 16.760 1.00 90.38 174 GLN A CA 1
ATOM 1377 C C . GLN A 1 174 ? -8.423 -8.899 17.138 1.00 90.38 174 GLN A C 1
ATOM 1379 O O . GLN A 1 174 ? -7.528 -8.333 17.769 1.00 90.38 174 GLN A O 1
ATOM 1384 N N . GLN A 1 175 ? -8.358 -10.175 16.757 1.00 90.62 175 GLN A N 1
ATOM 1385 C CA . GLN A 1 175 ? -7.270 -11.079 17.122 1.00 90.62 175 GLN A CA 1
ATOM 1386 C C . GLN A 1 175 ? -5.982 -10.806 16.352 1.00 90.62 175 GLN A C 1
ATOM 1388 O O . GLN A 1 175 ? -4.912 -10.942 16.936 1.00 90.62 175 GLN A O 1
ATOM 1393 N N . HIS A 1 176 ? -6.079 -10.412 15.080 1.00 89.06 176 HIS A N 1
ATOM 1394 C CA . HIS A 1 176 ? -4.932 -10.328 14.172 1.00 89.06 176 HIS A CA 1
ATOM 1395 C C . HIS A 1 176 ? -4.582 -8.906 13.717 1.00 89.06 176 HIS A C 1
ATOM 1397 O O . HIS A 1 176 ? -3.485 -8.679 13.216 1.00 89.06 176 HIS A O 1
ATOM 1403 N N . PHE A 1 177 ? -5.475 -7.930 13.905 1.00 90.12 177 PHE A N 1
ATOM 1404 C CA . PHE A 1 177 ? -5.297 -6.563 13.402 1.00 90.12 177 PHE A CA 1
ATOM 1405 C C . PHE A 1 177 ? -5.270 -5.514 14.505 1.00 90.12 177 PHE A C 1
ATOM 1407 O O . PHE A 1 177 ? -5.544 -4.350 14.243 1.00 90.12 177 PHE A O 1
ATOM 1414 N N . SER A 1 178 ? -4.941 -5.900 15.742 1.00 89.62 178 SER A N 1
ATOM 1415 C CA . SER A 1 178 ? -5.034 -4.987 16.887 1.00 89.62 178 SER A CA 1
ATOM 1416 C C . SER A 1 178 ? -4.191 -3.722 16.718 1.00 89.62 178 SER A C 1
ATOM 1418 O O . SER A 1 178 ? -4.628 -2.658 17.136 1.00 89.62 178 SER A O 1
ATOM 1420 N N . TYR A 1 179 ? -3.000 -3.821 16.120 1.00 93.81 179 TYR A N 1
ATOM 1421 C CA . TYR A 1 179 ? -2.196 -2.657 15.758 1.00 93.81 179 TYR A CA 1
ATOM 1422 C C . TYR A 1 179 ? -1.165 -2.978 14.671 1.00 93.81 179 TYR A C 1
ATOM 1424 O O . TYR A 1 179 ? -0.777 -4.136 14.484 1.00 93.81 179 TYR A O 1
ATOM 1432 N N . ILE A 1 180 ? -0.660 -1.937 14.014 1.00 94.31 180 ILE A N 1
ATOM 1433 C CA . ILE A 1 180 ? 0.542 -1.971 13.182 1.00 94.31 180 ILE A CA 1
ATOM 1434 C C . ILE A 1 180 ? 1.443 -0.779 13.501 1.00 94.31 180 ILE A C 1
ATOM 1436 O O . ILE A 1 180 ? 0.989 0.362 13.546 1.00 94.31 180 ILE A O 1
ATOM 1440 N N . ASP A 1 181 ? 2.729 -1.053 13.711 1.00 92.56 181 ASP A N 1
ATOM 1441 C CA . ASP A 1 181 ? 3.752 -0.019 13.867 1.00 92.56 181 ASP A CA 1
ATOM 1442 C C . ASP A 1 181 ? 4.363 0.286 12.497 1.00 92.56 181 ASP A C 1
ATOM 1444 O O . ASP A 1 181 ? 5.040 -0.561 11.912 1.00 92.56 181 ASP A O 1
ATOM 1448 N N . LEU A 1 182 ? 4.100 1.481 11.974 1.00 90.31 182 LEU A N 1
ATOM 1449 C CA . LEU A 1 182 ? 4.612 1.981 10.702 1.00 90.31 182 LEU A CA 1
ATOM 1450 C C . LEU A 1 182 ? 5.892 2.768 10.928 1.00 90.31 182 LEU A C 1
ATOM 1452 O O . LEU A 1 182 ? 5.939 3.643 11.788 1.00 90.31 182 LEU A O 1
ATOM 1456 N N . THR A 1 183 ? 6.907 2.525 10.105 1.00 85.62 183 THR A N 1
ATOM 1457 C CA . THR A 1 183 ? 8.118 3.349 10.067 1.00 85.62 183 THR A CA 1
ATOM 1458 C C . THR A 1 183 ? 8.302 3.934 8.676 1.00 85.62 183 THR A C 1
ATOM 1460 O O . THR A 1 183 ? 8.270 3.221 7.674 1.00 85.62 183 THR A O 1
ATOM 1463 N N . GLY A 1 184 ? 8.548 5.240 8.604 1.00 82.56 184 GLY A N 1
ATOM 1464 C CA . GLY A 1 184 ? 8.784 5.907 7.329 1.00 82.56 184 GLY A CA 1
ATOM 1465 C C . GLY A 1 184 ? 9.054 7.396 7.468 1.00 82.56 184 GLY A C 1
ATOM 1466 O O . GLY A 1 184 ? 9.248 7.916 8.569 1.00 82.56 184 GLY A O 1
ATOM 1467 N N . ILE A 1 185 ? 9.084 8.076 6.324 1.00 83.31 185 ILE A N 1
ATOM 1468 C CA . ILE A 1 185 ? 9.100 9.537 6.260 1.00 83.31 185 ILE A CA 1
ATOM 1469 C C . ILE A 1 185 ? 7.645 10.001 6.211 1.00 83.31 185 ILE A C 1
ATOM 1471 O O . ILE A 1 185 ? 6.942 9.754 5.233 1.00 83.31 185 ILE A O 1
ATOM 1475 N N . ILE A 1 186 ? 7.191 10.660 7.272 1.00 81.75 186 ILE A N 1
ATOM 1476 C CA . ILE A 1 186 ? 5.825 11.173 7.407 1.00 81.75 186 ILE A CA 1
ATOM 1477 C C . ILE A 1 186 ? 5.945 12.657 7.737 1.00 81.75 186 ILE A C 1
ATOM 1479 O O . ILE A 1 186 ? 6.586 13.032 8.718 1.00 81.75 186 ILE A O 1
ATOM 1483 N N . GLY A 1 187 ? 5.394 13.509 6.871 1.00 75.62 187 GLY A N 1
ATOM 1484 C CA . GLY A 1 187 ? 5.565 14.958 6.973 1.00 75.62 187 GLY A CA 1
ATOM 1485 C C . GLY A 1 187 ? 7.021 15.434 6.927 1.00 75.62 187 GLY A C 1
ATOM 1486 O O . GLY A 1 187 ? 7.384 16.378 7.619 1.00 75.62 187 GLY A O 1
ATOM 1487 N N . GLY A 1 188 ? 7.870 14.758 6.146 1.00 79.25 188 GLY A N 1
ATOM 1488 C CA . GLY A 1 188 ? 9.284 15.119 5.978 1.00 79.25 188 GLY A CA 1
ATOM 1489 C C . GLY A 1 188 ? 10.205 14.695 7.127 1.00 79.25 188 GLY A C 1
ATOM 1490 O O . GLY A 1 188 ? 11.411 14.911 7.046 1.00 79.25 188 GLY A O 1
ATOM 1491 N N . ILE A 1 189 ? 9.673 14.054 8.171 1.00 83.12 189 ILE A N 1
ATOM 1492 C CA . ILE A 1 189 ? 10.440 13.584 9.329 1.00 83.12 189 ILE A CA 1
ATOM 1493 C C . ILE A 1 189 ? 10.385 12.058 9.378 1.00 83.12 189 ILE A C 1
ATOM 1495 O O . ILE A 1 189 ? 9.345 11.446 9.125 1.00 83.12 189 ILE A O 1
ATOM 1499 N N . ARG A 1 190 ? 11.513 11.424 9.716 1.00 85.94 190 ARG A N 1
ATOM 1500 C CA . ARG A 1 190 ? 11.546 9.985 9.981 1.00 85.94 190 ARG A CA 1
ATOM 1501 C C . ARG A 1 190 ? 10.907 9.712 11.339 1.00 85.94 190 ARG A C 1
ATOM 1503 O O . ARG A 1 190 ? 11.458 10.121 12.357 1.00 85.94 190 ARG A O 1
ATOM 1510 N N . ARG A 1 191 ? 9.773 9.016 11.353 1.00 85.81 191 ARG A N 1
ATOM 1511 C CA . ARG A 1 191 ? 9.031 8.701 12.581 1.00 85.81 191 ARG A CA 1
ATOM 1512 C C . ARG A 1 191 ? 8.429 7.305 12.544 1.00 85.81 191 ARG A C 1
ATOM 1514 O O . ARG A 1 191 ? 8.277 6.711 11.474 1.00 85.81 191 ARG A O 1
ATOM 1521 N N . SER A 1 192 ? 8.111 6.812 13.736 1.00 88.44 192 SER A N 1
ATOM 1522 C CA . SER A 1 192 ? 7.333 5.596 13.937 1.00 88.44 192 SER A CA 1
ATOM 1523 C C . SER A 1 192 ? 5.955 5.990 14.444 1.00 88.44 192 SER A C 1
ATOM 1525 O O . SER A 1 192 ? 5.862 6.811 15.352 1.00 88.44 192 SER A O 1
ATOM 1527 N N . VAL A 1 193 ? 4.905 5.431 13.855 1.00 91.31 193 VAL A N 1
ATOM 1528 C CA . VAL A 1 193 ? 3.513 5.704 14.234 1.00 91.31 193 VAL A CA 1
ATOM 1529 C C . VAL A 1 193 ? 2.759 4.393 14.343 1.00 91.31 193 VAL A C 1
ATOM 1531 O O . VAL A 1 193 ? 2.963 3.486 13.538 1.00 91.31 193 VAL A O 1
ATOM 1534 N N . ARG A 1 194 ? 1.894 4.281 15.341 1.00 94.31 194 ARG A N 1
ATOM 1535 C CA . ARG A 1 194 ? 1.047 3.117 15.558 1.00 94.31 194 ARG A CA 1
ATOM 1536 C C . ARG A 1 194 ? -0.340 3.390 15.003 1.00 94.31 194 ARG A C 1
ATOM 1538 O O . ARG A 1 194 ? -0.997 4.332 15.429 1.00 94.31 194 ARG A O 1
ATOM 1545 N N . LEU A 1 195 ? -0.808 2.539 14.100 1.00 94.88 195 LEU A N 1
ATOM 1546 C CA . LEU A 1 195 ? -2.232 2.455 13.794 1.00 94.88 195 LEU A CA 1
ATOM 1547 C C . LEU A 1 195 ? -2.826 1.390 14.703 1.00 94.88 195 LEU A C 1
ATOM 1549 O O . LEU A 1 195 ? -2.381 0.245 14.667 1.00 94.88 195 LEU A O 1
ATOM 1553 N N . GLU A 1 196 ? -3.788 1.760 15.536 1.00 96.00 196 GLU A N 1
ATOM 1554 C CA . GLU A 1 196 ? -4.426 0.855 16.489 1.00 96.00 196 GLU A CA 1
ATOM 1555 C C . GLU A 1 196 ? -5.885 0.634 16.103 1.00 96.00 196 GLU A C 1
ATOM 1557 O O . GLU A 1 196 ? -6.602 1.573 15.770 1.00 96.00 196 GLU A O 1
ATOM 1562 N N . LEU A 1 197 ? -6.333 -0.618 16.141 1.00 95.50 197 LEU A N 1
ATOM 1563 C CA . LEU A 1 197 ? -7.718 -0.967 15.874 1.00 95.50 197 LEU A CA 1
ATOM 1564 C C . LEU A 1 197 ? -8.625 -0.365 16.942 1.00 95.50 197 LEU A C 1
ATOM 1566 O O . LEU A 1 197 ? -8.545 -0.718 18.123 1.00 95.50 197 LEU A O 1
ATOM 1570 N N . ASN A 1 198 ? -9.570 0.460 16.510 1.00 95.56 198 ASN A N 1
ATOM 1571 C CA . ASN A 1 198 ? -10.544 1.031 17.419 1.00 95.56 198 ASN A CA 1
ATOM 1572 C C . ASN A 1 198 ? -11.537 -0.039 17.900 1.00 95.56 198 ASN A C 1
ATOM 1574 O O . ASN A 1 198 ? -12.314 -0.616 17.131 1.00 95.56 198 ASN A O 1
ATOM 1578 N N . ARG A 1 199 ? -11.517 -0.295 19.212 1.00 91.38 199 ARG A N 1
ATOM 1579 C CA . ARG A 1 199 ? -12.371 -1.308 19.852 1.00 91.38 199 ARG A CA 1
ATOM 1580 C C . ARG A 1 199 ? -13.855 -0.960 19.796 1.00 91.38 199 ARG A C 1
ATOM 1582 O O . ARG A 1 199 ? -14.679 -1.843 19.580 1.00 91.38 199 ARG A O 1
ATOM 1589 N N . GLN A 1 200 ? -14.204 0.313 19.958 1.00 92.25 200 GLN A N 1
ATOM 1590 C CA . GLN A 1 200 ? -15.604 0.740 19.927 1.00 92.25 200 GLN A CA 1
ATOM 1591 C C . GLN A 1 200 ? -16.199 0.520 18.534 1.00 92.25 200 GLN A C 1
ATOM 1593 O O . GLN A 1 200 ? -17.289 -0.036 18.403 1.00 92.25 200 GLN A O 1
ATOM 1598 N N . TRP A 1 201 ? -15.441 0.857 17.491 1.00 93.69 201 TRP A N 1
ATOM 1599 C CA . TRP A 1 201 ? -15.824 0.634 16.104 1.00 93.69 201 TRP A CA 1
ATOM 1600 C C . TRP A 1 201 ? -16.103 -0.845 15.805 1.00 93.69 201 TRP A C 1
ATOM 1602 O O . TRP A 1 201 ? -17.164 -1.177 15.269 1.00 93.69 201 TRP A O 1
ATOM 1612 N N . ILE A 1 202 ? -15.197 -1.756 16.180 1.00 90.31 202 ILE A N 1
ATOM 1613 C CA . ILE A 1 202 ? -15.382 -3.182 15.869 1.00 90.31 202 ILE A CA 1
ATOM 1614 C C . ILE A 1 202 ? -16.525 -3.807 16.687 1.00 90.31 202 ILE A C 1
ATOM 1616 O O . ILE A 1 202 ? -17.268 -4.650 16.178 1.00 90.31 202 ILE A O 1
ATOM 1620 N N . GLU A 1 203 ? -16.737 -3.358 17.926 1.00 90.44 203 GLU A N 1
ATOM 1621 C CA . GLU A 1 203 ? -17.888 -3.761 18.739 1.00 90.44 203 GLU A CA 1
ATOM 1622 C C . GLU A 1 203 ? -19.213 -3.294 18.125 1.00 90.44 203 GLU A C 1
ATOM 1624 O O . GLU A 1 203 ? -20.186 -4.056 18.070 1.00 90.44 203 GLU A O 1
ATOM 1629 N N . GLU A 1 204 ? -19.268 -2.057 17.628 1.00 89.94 204 GLU A N 1
ATOM 1630 C CA . GLU A 1 204 ? -20.430 -1.543 16.909 1.00 89.94 204 GLU A CA 1
ATOM 1631 C C . GLU A 1 204 ? -20.679 -2.291 15.601 1.00 89.94 204 GLU A C 1
ATOM 1633 O O . GLU A 1 204 ? -21.829 -2.629 15.305 1.00 89.94 204 GLU A O 1
ATOM 1638 N N . TYR A 1 205 ? -19.623 -2.594 14.846 1.00 87.12 205 TYR A N 1
ATOM 1639 C CA . TYR A 1 205 ? -19.694 -3.401 13.630 1.00 87.12 205 TYR A CA 1
ATOM 1640 C C . TYR A 1 205 ? -20.346 -4.763 13.911 1.00 87.12 205 TYR A C 1
ATOM 1642 O O . TYR A 1 205 ? -21.319 -5.133 13.248 1.00 87.12 205 TYR A O 1
ATOM 1650 N N . ILE A 1 206 ? -19.889 -5.469 14.952 1.00 87.81 206 ILE A N 1
ATOM 1651 C CA . ILE A 1 206 ? -20.468 -6.751 15.381 1.00 87.81 206 ILE A CA 1
ATOM 1652 C C . ILE A 1 206 ? -21.933 -6.577 15.786 1.00 87.81 206 ILE A C 1
ATOM 1654 O O . ILE A 1 206 ? -22.794 -7.355 15.373 1.00 87.81 206 ILE A O 1
ATOM 1658 N N . ARG A 1 207 ? -22.245 -5.549 16.584 1.00 88.75 207 ARG A N 1
ATOM 1659 C CA . ARG A 1 207 ? -23.607 -5.299 17.077 1.00 88.75 207 ARG A CA 1
ATOM 1660 C C . ARG A 1 207 ? -24.596 -5.054 15.937 1.00 88.75 207 ARG A C 1
ATOM 1662 O O . ARG A 1 207 ? -25.725 -5.530 16.017 1.00 88.75 207 ARG A O 1
ATOM 1669 N N . ARG A 1 208 ? -24.184 -4.334 14.888 1.00 87.81 208 ARG A N 1
ATOM 1670 C CA . ARG A 1 208 ? -25.016 -4.051 13.705 1.00 87.81 208 ARG A CA 1
ATOM 1671 C C . ARG A 1 208 ? -25.267 -5.295 12.849 1.00 87.81 208 ARG A C 1
ATOM 1673 O O . ARG A 1 208 ? -26.320 -5.371 12.237 1.00 87.81 208 ARG A O 1
ATOM 1680 N N . ARG A 1 209 ? -24.334 -6.252 12.817 1.00 83.38 209 ARG A N 1
ATOM 1681 C CA . ARG A 1 209 ? -24.423 -7.485 12.008 1.00 83.38 209 ARG A CA 1
ATOM 1682 C C . ARG A 1 209 ? -25.114 -8.658 12.710 1.00 83.38 209 ARG A C 1
ATOM 1684 O O . ARG A 1 209 ? -25.442 -9.636 12.054 1.00 83.38 209 ARG A O 1
ATOM 1691 N N . ARG A 1 210 ? -25.322 -8.568 14.028 1.00 76.62 210 ARG A N 1
ATOM 1692 C CA . ARG A 1 210 ? -26.105 -9.536 14.823 1.00 76.62 210 ARG A CA 1
ATOM 1693 C C . ARG A 1 210 ? -27.616 -9.263 14.825 1.00 76.62 210 ARG A C 1
ATOM 1695 O O . ARG A 1 210 ? -28.357 -10.077 15.368 1.00 76.62 210 ARG A O 1
ATOM 1702 N N . ARG A 1 211 ? -28.046 -8.103 14.324 1.00 57.66 211 ARG A N 1
ATOM 1703 C CA . ARG A 1 211 ? -29.459 -7.731 14.163 1.00 57.66 211 ARG A CA 1
ATOM 1704 C C . ARG A 1 211 ? -29.938 -8.123 12.778 1.00 57.66 211 ARG A C 1
ATOM 1706 O O . ARG A 1 211 ? -31.114 -8.526 12.697 1.00 57.66 211 ARG A O 1
#